Protein AF-A0A2V9T2T7-F1 (afdb_monomer_lite)

Radius of gyration: 22.88 Å; chains: 1; bounding box: 57×48×72 Å

pLDDT: mean 77.68, std 14.73, range [33.03, 96.94]

Sequence (305 aa):
MLRAQLPGERPLTVLQNVDALYWRAAGEHQEHVEAVCVERDVVCVFNSTPLEKYENYRLCLARWNREEDEAPDAGPTIYNLIDGLLRFLDIDRYSSHNGNQPKFLVDLLPEIYCGTSEAHLRRLLSGTDGEAVLLKIEERGSAYLPDVNAFYVREFQMMYVAEEVARFLHHACRGLPRANTHSEKKENSGRFYCLSVEYALGYFGTRVLYPARPQKDESLAPAKLDLNQETLRIDGIKSEAMAQQVGYGLGNSLYDAYLEGRVTRGDLRRLFLAQLGEPGKAREICLELMNGVRRAKKKARAAAG

Structure (mmCIF, N/CA/C/O backbone):
data_AF-A0A2V9T2T7-F1
#
_entry.id   AF-A0A2V9T2T7-F1
#
loop_
_atom_site.group_PDB
_atom_site.id
_atom_site.type_symbol
_atom_site.label_atom_id
_atom_site.label_alt_id
_atom_site.label_comp_id
_atom_site.label_asym_id
_atom_site.label_entity_id
_atom_site.label_seq_id
_atom_site.pdbx_PDB_ins_code
_atom_site.Cartn_x
_atom_site.Cartn_y
_atom_site.Cartn_z
_atom_site.occupancy
_atom_site.B_iso_or_equiv
_atom_site.auth_seq_id
_atom_site.auth_comp_id
_atom_site.auth_asym_id
_atom_site.auth_atom_id
_atom_site.pdbx_PDB_model_num
ATOM 1 N N . MET A 1 1 ? -23.874 -0.057 42.889 1.00 58.53 1 MET A N 1
ATOM 2 C CA . MET A 1 1 ? -23.202 0.685 43.979 1.00 58.53 1 MET A CA 1
ATOM 3 C C . MET A 1 1 ? -23.304 2.204 43.814 1.00 58.53 1 MET A C 1
ATOM 5 O O . MET A 1 1 ? -23.830 2.815 44.726 1.00 58.53 1 MET A O 1
ATOM 9 N N . LEU A 1 2 ? -22.946 2.815 42.674 1.00 64.50 2 LEU A N 1
ATOM 10 C CA . LEU A 1 2 ? -23.043 4.283 42.482 1.00 64.50 2 LEU A CA 1
ATOM 11 C C . LEU A 1 2 ? -24.469 4.872 42.577 1.00 64.50 2 LEU A C 1
ATOM 13 O O . LEU A 1 2 ? -24.682 5.844 43.291 1.00 64.50 2 LEU A O 1
ATOM 17 N N . ARG A 1 3 ? -25.475 4.249 41.941 1.00 63.62 3 ARG A N 1
ATOM 18 C CA . ARG A 1 3 ? -26.885 4.708 42.007 1.00 63.62 3 ARG A CA 1
ATOM 19 C C . ARG A 1 3 ? -27.491 4.698 43.417 1.00 63.62 3 ARG A C 1
ATOM 21 O O . ARG A 1 3 ? -28.446 5.416 43.669 1.00 63.62 3 ARG A O 1
ATOM 28 N N . ALA A 1 4 ? -26.945 3.884 44.322 1.00 67.75 4 ALA A N 1
ATOM 29 C CA . ALA A 1 4 ? -27.380 3.835 45.717 1.00 67.75 4 ALA A CA 1
ATOM 30 C C . ALA A 1 4 ? -26.720 4.929 46.577 1.00 67.75 4 ALA A C 1
ATOM 32 O O . ALA A 1 4 ? -27.225 5.243 47.647 1.00 67.75 4 ALA A O 1
ATOM 33 N N . GLN A 1 5 ? -25.599 5.494 46.116 1.00 71.56 5 GLN A N 1
ATOM 34 C CA . GLN A 1 5 ? -24.825 6.512 46.832 1.00 71.56 5 GLN A CA 1
ATOM 35 C C . GLN A 1 5 ? -25.181 7.947 46.404 1.00 71.56 5 GLN A C 1
ATOM 37 O O . GLN A 1 5 ? -24.889 8.876 47.147 1.00 71.56 5 GLN A O 1
ATOM 42 N N . LEU A 1 6 ? -25.837 8.135 45.248 1.00 73.00 6 LEU A N 1
ATOM 43 C CA . LEU A 1 6 ? -26.253 9.446 44.719 1.00 73.00 6 LEU A CA 1
ATOM 44 C C . LEU A 1 6 ? -27.732 9.436 44.271 1.00 73.00 6 LEU A C 1
ATOM 46 O O . LEU A 1 6 ? -28.024 9.463 43.071 1.00 73.00 6 LEU A O 1
ATOM 50 N N . PRO A 1 7 ? -28.690 9.355 45.214 1.00 59.81 7 PRO A N 1
ATOM 51 C CA . PRO A 1 7 ? -30.119 9.294 44.916 1.00 59.81 7 PRO A CA 1
ATOM 52 C C . PRO A 1 7 ? -30.636 10.675 44.478 1.00 59.81 7 PRO A C 1
ATOM 54 O O . PRO A 1 7 ? -31.131 11.459 45.279 1.00 59.81 7 PRO A O 1
ATOM 57 N N . GLY A 1 8 ? -30.480 10.995 43.196 1.00 70.56 8 GLY A N 1
ATOM 58 C CA . GLY A 1 8 ? -30.914 12.269 42.611 1.00 70.56 8 GLY A CA 1
ATOM 59 C C . GLY A 1 8 ? -30.170 12.624 41.328 1.00 70.56 8 GLY A C 1
ATOM 60 O O . GLY A 1 8 ? -30.708 13.326 40.475 1.00 70.56 8 GLY A O 1
ATOM 61 N N . GLU A 1 9 ? -28.969 12.077 41.149 1.00 76.75 9 GLU A N 1
ATOM 62 C CA . GLU A 1 9 ? -28.199 12.252 39.923 1.00 76.75 9 GLU A CA 1
ATOM 63 C C . GLU A 1 9 ? -28.526 11.162 38.902 1.00 76.75 9 GLU A C 1
ATOM 65 O O . GLU A 1 9 ? -28.816 10.014 39.251 1.00 76.75 9 GLU A O 1
ATOM 70 N N . ARG A 1 10 ? -28.483 11.521 37.615 1.00 76.69 10 ARG A N 1
ATOM 71 C CA . ARG A 1 10 ? -28.567 10.563 36.508 1.00 76.69 10 ARG A CA 1
ATOM 72 C C . ARG A 1 10 ? -27.144 10.219 36.065 1.00 76.69 10 ARG A C 1
ATOM 74 O O . ARG A 1 10 ? -26.554 11.000 35.323 1.00 76.69 10 ARG A O 1
ATOM 81 N N . PRO A 1 11 ? -26.562 9.100 36.530 1.00 81.75 11 PRO A N 1
ATOM 82 C CA . PRO A 1 11 ? -25.199 8.748 36.167 1.00 81.75 11 PRO A CA 1
ATOM 83 C C . PRO A 1 11 ? -25.141 8.330 34.696 1.00 81.75 11 PRO A C 1
ATOM 85 O O . PRO A 1 11 ? -25.785 7.354 34.309 1.00 81.75 11 PRO A O 1
ATOM 88 N N . LEU A 1 12 ? -24.338 9.044 33.908 1.00 86.69 12 LEU A N 1
ATOM 89 C CA . LEU A 1 12 ? -23.969 8.654 32.551 1.00 86.69 12 LEU A CA 1
ATOM 90 C C . LEU A 1 12 ? -22.808 7.658 32.617 1.00 86.69 12 LEU A C 1
ATOM 92 O O . LEU A 1 12 ? -21.768 7.945 33.209 1.00 86.69 12 LEU A O 1
ATOM 96 N N . THR A 1 13 ? -22.971 6.492 32.000 1.00 90.56 13 THR A N 1
ATOM 97 C CA . THR A 1 13 ? -21.893 5.505 31.875 1.00 90.56 13 THR A CA 1
ATOM 98 C C . THR A 1 13 ? -21.231 5.647 30.514 1.00 90.56 13 THR A C 1
ATOM 100 O O . THR A 1 13 ? -21.895 5.520 29.487 1.00 90.56 13 THR A O 1
ATOM 103 N N . VAL A 1 14 ? -19.918 5.883 30.510 1.00 91.44 14 VAL A N 1
ATOM 104 C CA . VAL A 1 14 ? -19.113 5.946 29.287 1.00 91.44 14 VAL A CA 1
ATOM 105 C C . VAL A 1 14 ? -18.278 4.676 29.178 1.00 91.44 14 VAL A C 1
ATOM 107 O O . VAL A 1 14 ? -17.401 4.419 30.000 1.00 91.44 14 VAL A O 1
ATOM 110 N N . LEU A 1 15 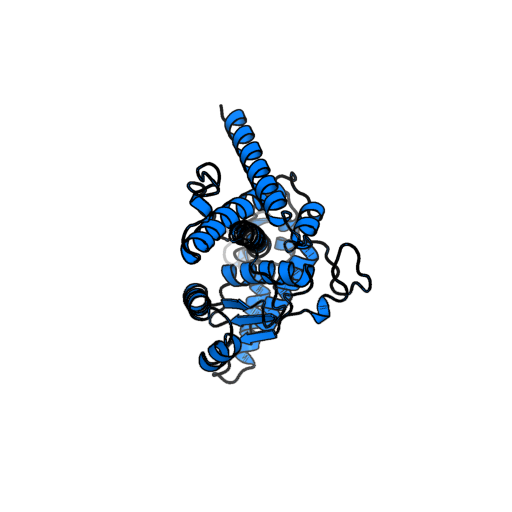? -18.565 3.879 28.157 1.00 92.12 15 LEU A N 1
ATOM 111 C CA . LEU A 1 15 ? -17.745 2.757 27.725 1.00 92.12 15 LEU A CA 1
ATOM 112 C C . LEU A 1 15 ? -16.743 3.255 26.679 1.00 92.12 15 LEU A C 1
ATOM 114 O O . LEU A 1 15 ? -17.029 4.189 25.931 1.00 92.12 15 LEU A O 1
ATOM 118 N N . GLN A 1 16 ? -15.572 2.631 26.608 1.00 91.38 16 GLN A N 1
ATOM 119 C CA . GLN A 1 16 ? -14.549 2.996 25.630 1.00 91.38 16 GLN A CA 1
ATOM 120 C C . GLN A 1 16 ? -14.075 1.767 24.867 1.00 91.38 16 GLN A C 1
ATOM 122 O O . GLN A 1 16 ? -13.777 0.739 25.475 1.00 91.38 16 GLN A O 1
ATOM 127 N N . ASN A 1 17 ? -13.987 1.898 23.540 1.00 88.06 17 ASN A N 1
ATOM 128 C CA . ASN A 1 17 ? -13.360 0.923 22.643 1.00 88.06 17 ASN A CA 1
ATOM 129 C C . ASN A 1 17 ? -13.860 -0.520 22.864 1.00 88.06 17 ASN A C 1
ATOM 131 O O . ASN A 1 17 ? -13.077 -1.470 22.989 1.00 88.06 17 ASN A O 1
ATOM 135 N N . VAL A 1 18 ? -15.185 -0.674 22.961 1.00 91.50 18 VAL A N 1
ATOM 136 C CA . VAL A 1 18 ? -15.839 -1.981 23.088 1.00 91.50 18 VAL A CA 1
ATOM 137 C C . VAL A 1 18 ? -15.991 -2.603 21.703 1.00 91.50 18 VAL A C 1
ATOM 139 O O . VAL A 1 18 ? -16.824 -2.174 20.905 1.00 91.50 18 VAL A O 1
ATOM 142 N N . ASP A 1 19 ? -15.213 -3.652 21.443 1.00 89.25 19 ASP A N 1
ATOM 143 C CA . ASP A 1 19 ? -15.052 -4.245 20.110 1.00 89.25 19 ASP A CA 1
ATOM 144 C C . ASP A 1 19 ? -16.389 -4.684 19.489 1.00 89.25 19 ASP A C 1
ATOM 146 O O . ASP A 1 19 ? -16.672 -4.384 18.333 1.00 89.25 19 ASP A O 1
ATOM 150 N N . ALA A 1 20 ? -17.262 -5.332 20.267 1.00 88.62 20 ALA A N 1
ATOM 151 C CA . ALA A 1 20 ? -18.566 -5.789 19.780 1.00 88.62 20 ALA A CA 1
ATOM 152 C C . ALA A 1 20 ? -19.485 -4.638 19.332 1.00 88.62 20 ALA A C 1
ATOM 154 O O . ALA A 1 20 ? -20.272 -4.803 18.401 1.00 88.62 20 ALA A O 1
ATOM 155 N N . LEU A 1 21 ? -19.393 -3.474 19.983 1.00 88.44 21 LEU A N 1
ATOM 156 C CA . LEU A 1 21 ? -20.170 -2.289 19.615 1.00 88.44 21 LEU A CA 1
ATOM 157 C C . LEU A 1 21 ? -19.546 -1.585 18.407 1.00 88.44 21 LEU A C 1
ATOM 159 O O . LEU A 1 21 ? -20.279 -1.142 17.527 1.00 88.44 21 LEU A O 1
ATOM 163 N N . TYR A 1 22 ? -18.212 -1.563 18.325 1.00 86.88 22 TYR A N 1
ATOM 164 C CA . TYR A 1 22 ? -17.487 -1.039 17.169 1.00 86.88 22 TYR A CA 1
ATOM 165 C C . TYR A 1 22 ? -17.854 -1.796 15.888 1.00 86.88 22 TYR A C 1
ATOM 167 O O . TYR A 1 22 ? -18.225 -1.180 14.896 1.00 86.88 22 TYR A O 1
ATOM 175 N N . TRP A 1 23 ? -17.825 -3.134 15.906 1.00 84.50 23 TRP A N 1
ATOM 176 C CA . TRP A 1 23 ? -18.129 -3.941 14.716 1.00 84.50 23 TRP A CA 1
ATOM 177 C C . TRP A 1 23 ? -19.579 -3.825 14.252 1.00 84.50 23 TRP A C 1
ATOM 179 O O . TRP A 1 23 ? -19.849 -3.937 13.059 1.00 84.50 23 TRP A O 1
ATOM 189 N N . ARG A 1 24 ? -20.510 -3.578 15.178 1.00 83.25 24 ARG A N 1
ATOM 190 C CA . ARG A 1 24 ? -21.905 -3.286 14.829 1.00 83.25 24 ARG A CA 1
ATOM 191 C C . ARG A 1 24 ? -22.043 -1.921 14.154 1.00 83.25 24 ARG A C 1
ATOM 193 O O . ARG A 1 24 ? -22.782 -1.823 13.185 1.00 83.25 24 ARG A O 1
ATOM 200 N N . ALA A 1 25 ? -21.314 -0.915 14.633 1.00 81.81 25 ALA A N 1
ATOM 201 C CA . ALA A 1 25 ? -21.339 0.444 14.095 1.00 81.81 25 ALA A CA 1
ATOM 202 C C . ALA A 1 25 ? -20.599 0.585 12.753 1.00 81.81 25 ALA A C 1
ATOM 204 O O . ALA A 1 25 ? -21.062 1.278 11.856 1.00 81.81 25 ALA A O 1
ATOM 205 N N . ALA A 1 26 ? -19.470 -0.108 12.584 1.00 70.94 26 ALA A N 1
ATOM 206 C CA . ALA A 1 26 ? -18.632 -0.036 11.384 1.00 70.94 26 ALA A CA 1
ATOM 207 C C . ALA A 1 26 ? -19.298 -0.613 10.114 1.00 70.94 26 ALA A C 1
ATOM 209 O O . ALA A 1 26 ? -18.775 -0.437 9.016 1.00 70.94 26 ALA A O 1
ATOM 210 N N . GLY A 1 27 ? -20.424 -1.324 10.256 1.00 63.09 27 GLY A N 1
ATOM 211 C CA . GLY A 1 27 ? -21.234 -1.829 9.142 1.00 63.09 27 GLY A CA 1
ATOM 212 C C . GLY A 1 27 ? -22.329 -0.870 8.658 1.00 63.09 27 GLY A C 1
ATOM 213 O O . GLY A 1 27 ? -23.024 -1.197 7.696 1.00 63.09 27 GLY A O 1
ATOM 214 N N . GLU A 1 28 ? -22.518 0.279 9.311 1.00 62.78 28 GLU A N 1
ATOM 215 C CA . GLU A 1 28 ? -23.522 1.276 8.929 1.00 62.78 28 GLU A CA 1
ATOM 216 C C . GLU A 1 28 ? -22.986 2.233 7.845 1.00 62.78 28 GLU A C 1
ATOM 218 O O . GLU A 1 28 ? -21.788 2.467 7.732 1.00 62.78 28 GLU A O 1
ATOM 223 N N . HIS A 1 29 ? -23.873 2.801 7.020 1.00 53.97 29 HIS A N 1
ATOM 224 C CA . HIS A 1 29 ? -23.522 3.639 5.856 1.00 53.97 29 HIS A CA 1
ATOM 225 C C . HIS A 1 29 ? -22.949 5.034 6.192 1.00 53.97 29 HIS A C 1
ATOM 227 O O . HIS A 1 29 ? -22.931 5.908 5.325 1.00 53.97 29 HIS A O 1
ATOM 233 N N . GLN A 1 30 ? -22.519 5.279 7.430 1.00 57.72 30 GLN A N 1
ATOM 234 C CA . GLN A 1 30 ? -21.912 6.548 7.835 1.00 57.72 30 GLN A CA 1
ATOM 235 C C . GLN A 1 30 ? -20.386 6.449 7.800 1.00 57.72 30 GLN A C 1
ATOM 237 O O . GLN A 1 30 ? -19.804 5.484 8.284 1.00 57.72 30 GLN A O 1
ATOM 242 N N . GLU A 1 31 ? -19.741 7.472 7.234 1.00 55.25 31 GLU A N 1
ATOM 243 C CA . GLU A 1 31 ? -18.291 7.505 6.988 1.00 55.25 31 GLU A CA 1
ATOM 244 C C . GLU A 1 31 ? -17.437 7.440 8.265 1.00 55.25 31 GLU A C 1
ATOM 246 O O . GLU A 1 31 ? -16.266 7.067 8.195 1.00 55.25 31 GLU A O 1
ATOM 251 N N . HIS A 1 32 ? -17.998 7.770 9.435 1.00 68.19 32 HIS A N 1
ATOM 252 C CA . HIS A 1 32 ? -17.275 7.734 10.702 1.00 68.19 32 HIS A CA 1
ATOM 253 C C . HIS A 1 32 ? -18.235 7.697 11.899 1.00 68.19 32 HIS A C 1
ATOM 255 O O . HIS A 1 32 ? -19.036 8.612 12.078 1.00 68.19 32 HIS A O 1
ATOM 261 N N . VAL A 1 33 ? -18.148 6.656 12.734 1.00 75.25 33 VAL A N 1
ATOM 262 C CA . VAL A 1 33 ? -18.915 6.560 13.987 1.00 75.25 33 VAL A CA 1
ATOM 263 C C . VAL A 1 33 ? -17.966 6.750 15.168 1.00 75.25 33 VAL A C 1
ATOM 265 O O . VAL A 1 33 ? -17.195 5.852 15.497 1.00 75.25 33 VAL A O 1
ATOM 268 N N . GLU A 1 34 ? -18.030 7.917 15.811 1.00 83.44 34 GLU A N 1
ATOM 269 C CA . GLU A 1 34 ? -17.198 8.269 16.978 1.00 83.44 34 GLU A CA 1
ATOM 270 C C . GLU A 1 34 ? -17.761 7.713 18.291 1.00 83.44 34 GLU A C 1
ATOM 272 O O . GLU A 1 34 ? -17.023 7.407 19.228 1.00 83.44 34 GLU A O 1
ATOM 277 N N . ALA A 1 35 ? -19.084 7.567 18.377 1.00 89.06 35 ALA A N 1
ATOM 278 C CA . ALA A 1 35 ? -19.752 7.026 19.547 1.00 89.06 35 ALA A CA 1
ATOM 279 C C . ALA A 1 35 ? -21.106 6.408 19.192 1.00 89.06 35 ALA A C 1
ATOM 281 O O . ALA A 1 35 ? -21.775 6.831 18.251 1.00 89.06 35 ALA A O 1
ATOM 282 N N . VAL A 1 36 ? -21.539 5.439 19.996 1.00 89.50 36 VAL A N 1
ATOM 283 C CA . VAL A 1 36 ? -22.874 4.838 19.919 1.00 89.50 36 VAL A CA 1
ATOM 284 C C . VAL A 1 36 ? -23.600 4.943 21.251 1.00 89.50 36 VAL A C 1
ATOM 286 O O . VAL A 1 36 ? -23.022 4.737 22.320 1.00 89.50 36 VAL A O 1
ATOM 289 N N . CYS A 1 37 ? -24.895 5.240 21.183 1.00 91.25 37 CYS A N 1
ATOM 290 C CA . CYS A 1 37 ? -25.787 5.175 22.333 1.00 91.25 37 CYS A CA 1
ATOM 291 C C . CYS A 1 37 ? -26.232 3.720 22.530 1.00 91.25 37 CYS A C 1
ATOM 293 O O . CYS A 1 37 ? -26.858 3.138 21.646 1.00 91.25 37 CYS A O 1
ATOM 295 N N . VAL A 1 38 ? -25.871 3.124 23.667 1.00 89.62 38 VAL A N 1
ATOM 296 C CA . VAL A 1 38 ? -26.205 1.730 24.003 1.00 89.62 38 VAL A CA 1
ATOM 297 C C . VAL A 1 38 ? -27.549 1.675 24.725 1.00 89.62 38 VAL A C 1
ATOM 299 O O . VAL A 1 38 ? -28.402 0.858 24.393 1.00 89.62 38 VAL A O 1
ATOM 302 N N . GLU A 1 39 ? -27.750 2.583 25.681 1.00 87.62 39 GLU A N 1
ATOM 303 C CA . GLU A 1 39 ? -28.995 2.790 26.422 1.00 87.62 39 GLU A CA 1
ATOM 304 C C . GLU A 1 39 ? -29.137 4.271 26.802 1.00 87.62 39 GLU A C 1
ATOM 306 O O . GLU A 1 39 ? -28.212 5.061 26.629 1.00 87.62 39 GLU A O 1
ATOM 311 N N . ARG A 1 40 ? -30.286 4.649 27.379 1.00 82.38 40 ARG A N 1
ATOM 312 C CA . ARG A 1 40 ? -30.663 6.043 27.681 1.00 82.38 40 ARG A CA 1
ATOM 313 C C . ARG A 1 40 ? -29.603 6.847 28.455 1.00 82.38 40 ARG A C 1
ATOM 315 O O . ARG A 1 40 ? -29.523 8.049 28.243 1.00 82.38 40 ARG A O 1
ATOM 322 N N . ASP A 1 41 ? -28.799 6.185 29.291 1.00 88.38 41 ASP A N 1
ATOM 323 C CA . ASP A 1 41 ? -27.701 6.786 30.063 1.00 88.38 41 ASP A CA 1
ATOM 324 C C . ASP A 1 41 ? -26.371 6.011 29.891 1.00 88.38 41 ASP A C 1
ATOM 326 O O . ASP A 1 41 ? -25.514 6.021 30.780 1.00 88.38 41 ASP A O 1
ATOM 330 N N . VAL A 1 42 ? -26.193 5.291 28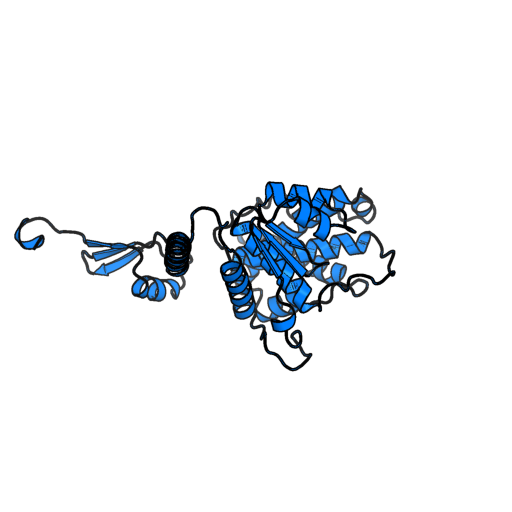.775 1.00 91.50 42 VAL A N 1
ATOM 331 C CA . VAL A 1 42 ? -24.973 4.519 28.483 1.00 91.50 42 VAL A CA 1
ATOM 332 C C . VAL A 1 42 ? -24.510 4.798 27.060 1.00 91.50 42 VAL A C 1
ATOM 334 O O . VAL A 1 42 ? -25.199 4.472 26.094 1.00 91.50 42 VAL A O 1
ATOM 337 N N . VAL A 1 43 ? -23.307 5.348 26.930 1.00 93.94 43 VAL A N 1
ATOM 338 C CA . VAL A 1 43 ? -22.672 5.645 25.641 1.00 93.94 43 VAL A CA 1
ATOM 339 C C . VAL A 1 43 ? -21.357 4.888 25.518 1.00 93.94 43 VAL A C 1
ATOM 341 O O . VAL A 1 43 ? -20.657 4.697 26.509 1.00 93.94 43 VAL A O 1
ATOM 344 N N . CYS A 1 44 ? -21.008 4.453 24.312 1.00 93.38 44 CYS A N 1
ATOM 345 C CA . CYS A 1 44 ? -19.696 3.893 24.007 1.00 93.38 44 CYS A CA 1
ATOM 346 C C . CYS A 1 44 ? -18.975 4.801 23.020 1.00 93.38 44 CYS A C 1
ATOM 348 O O . CYS A 1 44 ? -19.520 5.076 21.958 1.00 93.38 44 CYS A O 1
ATOM 350 N N . VAL A 1 45 ? -17.762 5.229 23.357 1.00 92.88 45 VAL A N 1
ATOM 351 C CA . VAL A 1 45 ? -16.921 6.088 22.514 1.00 92.88 45 VAL A CA 1
ATOM 352 C C . VAL A 1 45 ? -15.789 5.260 21.903 1.00 92.88 45 VAL A C 1
ATOM 354 O O . VAL A 1 45 ? -15.217 4.392 22.573 1.00 92.88 45 VAL A O 1
ATOM 357 N N . PHE A 1 46 ? -15.472 5.521 20.637 1.00 89.69 46 PHE A N 1
ATOM 358 C CA . PHE A 1 46 ? -14.422 4.849 19.879 1.00 89.69 46 PHE A CA 1
ATOM 359 C C . PHE A 1 46 ? -13.277 5.820 19.592 1.00 89.69 46 PHE A C 1
ATOM 361 O O . PHE A 1 46 ? -13.298 6.567 18.623 1.00 89.69 46 PHE A O 1
ATOM 368 N N . ASN A 1 47 ? -12.252 5.778 20.440 1.00 86.81 47 ASN A N 1
ATOM 369 C CA . ASN A 1 47 ? -11.022 6.553 20.251 1.00 86.81 47 ASN A CA 1
ATOM 370 C C . ASN A 1 47 ? -9.948 5.758 19.499 1.00 86.81 47 ASN A C 1
ATOM 372 O O . ASN A 1 47 ? -8.949 6.323 19.068 1.00 86.81 47 ASN A O 1
ATOM 376 N N . SER A 1 48 ? -10.119 4.439 19.404 1.00 81.62 48 SER A N 1
ATOM 377 C CA . SER A 1 48 ? -9.260 3.569 18.612 1.00 81.62 48 SER A CA 1
ATOM 378 C C . SER A 1 48 ? -10.055 2.383 18.084 1.00 81.62 48 SER A C 1
ATOM 380 O O . SER A 1 48 ? -10.982 1.886 18.732 1.00 81.62 48 SER A O 1
ATOM 382 N N . THR A 1 49 ? -9.663 1.883 16.922 1.00 84.94 49 THR A N 1
ATOM 383 C CA . THR A 1 49 ? -10.243 0.669 16.350 1.00 84.94 49 THR A CA 1
ATOM 384 C C . THR A 1 49 ? -9.817 -0.567 17.159 1.00 84.94 49 THR A C 1
ATOM 386 O O . THR A 1 49 ? -8.767 -0.554 17.817 1.00 84.94 49 THR A O 1
ATOM 389 N N . PRO A 1 50 ? -10.574 -1.680 17.104 1.00 83.81 50 PRO A N 1
ATOM 390 C CA . PRO A 1 50 ? -10.142 -2.945 17.693 1.00 83.81 50 PRO A CA 1
ATOM 391 C C . PRO A 1 50 ? -8.774 -3.397 17.167 1.00 83.81 50 PRO A C 1
ATOM 393 O O . PRO A 1 50 ? -7.977 -3.941 17.923 1.00 83.81 50 PRO A O 1
ATOM 396 N N . LEU A 1 51 ? -8.464 -3.115 15.896 1.00 82.25 51 LEU A N 1
ATOM 397 C CA . LEU A 1 51 ? -7.166 -3.438 15.299 1.00 82.25 51 LEU A CA 1
ATOM 398 C C . LEU A 1 51 ? -6.022 -2.647 15.942 1.00 82.25 51 LEU A C 1
ATOM 400 O O . LEU A 1 51 ? -5.016 -3.241 16.317 1.00 82.25 51 LEU A O 1
ATOM 404 N N . GLU A 1 52 ? -6.187 -1.337 16.139 1.00 80.06 52 GLU A N 1
ATOM 405 C CA . GLU A 1 52 ? -5.199 -0.503 16.843 1.00 80.06 52 GLU A CA 1
ATOM 406 C C . GLU A 1 52 ? -5.006 -0.961 18.292 1.00 80.06 52 GLU A C 1
ATOM 408 O O . GLU A 1 52 ? -3.879 -1.049 18.780 1.00 80.06 52 GLU A O 1
ATOM 413 N N . LYS A 1 53 ? -6.104 -1.307 18.973 1.00 84.44 53 LYS A N 1
ATOM 414 C CA . LYS A 1 53 ? -6.084 -1.833 20.343 1.00 84.44 53 LYS A CA 1
ATOM 415 C C . LYS A 1 53 ? -5.305 -3.146 20.428 1.00 84.44 53 LYS A C 1
ATOM 417 O O . LYS A 1 53 ? -4.457 -3.289 21.309 1.00 84.44 53 LYS A O 1
ATOM 422 N N . TYR A 1 54 ? -5.568 -4.092 19.527 1.00 84.50 54 TYR A N 1
ATOM 423 C CA . TYR A 1 54 ? -4.871 -5.377 19.517 1.00 84.50 54 TYR A CA 1
ATOM 424 C C . TYR A 1 54 ? -3.410 -5.248 19.097 1.00 84.50 54 TYR A C 1
ATOM 426 O O . TYR A 1 54 ? -2.568 -5.923 19.683 1.00 84.50 54 TYR A O 1
ATOM 434 N N . GLU A 1 55 ? -3.081 -4.367 18.152 1.00 77.44 55 GLU A N 1
ATOM 435 C CA . GLU A 1 55 ? -1.689 -4.143 17.756 1.00 77.44 55 GLU A CA 1
ATOM 436 C C . GLU A 1 55 ? -0.890 -3.487 18.883 1.00 77.44 55 GLU A C 1
ATOM 438 O O . GLU A 1 55 ? 0.211 -3.935 19.195 1.00 77.44 55 GLU A O 1
ATOM 443 N N . ASN A 1 56 ? -1.460 -2.495 19.572 1.00 77.69 56 ASN A N 1
ATOM 444 C CA . ASN A 1 56 ? -0.811 -1.897 20.735 1.00 77.69 56 ASN A CA 1
ATOM 445 C C . ASN A 1 56 ? -0.607 -2.934 21.853 1.00 77.69 56 ASN A C 1
ATOM 447 O O . ASN A 1 56 ? 0.460 -3.007 22.458 1.00 77.69 56 ASN A O 1
ATOM 451 N N . TYR A 1 57 ? -1.593 -3.807 22.076 1.00 81.31 57 TYR A N 1
ATOM 452 C CA . TYR A 1 57 ? -1.464 -4.905 23.032 1.00 81.31 57 TYR A CA 1
ATOM 453 C C . TYR A 1 57 ? -0.378 -5.912 22.623 1.00 81.31 57 TYR A C 1
ATOM 455 O O . TYR A 1 57 ? 0.452 -6.293 23.447 1.00 81.31 57 TYR A O 1
ATOM 463 N N . ARG A 1 58 ? -0.320 -6.293 21.341 1.00 83.69 58 ARG A N 1
ATOM 464 C CA . ARG A 1 58 ? 0.722 -7.168 20.785 1.00 83.69 58 ARG A CA 1
ATOM 465 C C . ARG A 1 58 ? 2.112 -6.550 20.940 1.00 83.69 58 ARG A C 1
ATOM 467 O O . ARG A 1 58 ? 3.038 -7.254 21.331 1.00 83.69 58 ARG A O 1
ATOM 474 N N . LEU A 1 59 ? 2.255 -5.250 20.678 1.00 71.31 59 LEU A N 1
ATOM 475 C CA . LEU A 1 59 ? 3.504 -4.510 20.868 1.00 71.31 59 LEU A CA 1
ATOM 476 C C . LEU A 1 59 ? 3.918 -4.470 22.341 1.00 71.31 59 LEU A C 1
ATOM 478 O O . LEU A 1 59 ? 5.091 -4.676 22.636 1.00 71.31 59 LEU A O 1
ATOM 482 N N . CYS A 1 60 ? 2.983 -4.251 23.269 1.00 75.75 60 CYS A N 1
ATOM 483 C CA . CYS A 1 60 ? 3.264 -4.317 24.706 1.00 75.75 60 CYS A CA 1
ATOM 484 C C . CYS A 1 60 ? 3.727 -5.715 25.134 1.00 75.75 60 CYS A C 1
ATOM 486 O O . CYS A 1 60 ? 4.722 -5.830 25.843 1.00 75.75 60 CYS A O 1
ATOM 488 N N . LEU A 1 61 ? 3.070 -6.775 24.655 1.00 74.25 61 LEU A N 1
ATOM 489 C CA . LEU A 1 61 ? 3.487 -8.154 24.924 1.00 74.25 61 LEU A CA 1
ATOM 490 C C . LEU A 1 61 ? 4.864 -8.472 24.328 1.00 74.25 61 LEU A C 1
ATOM 492 O O . LEU A 1 61 ? 5.679 -9.119 24.977 1.00 74.25 61 LEU A O 1
ATOM 496 N N . ALA A 1 62 ? 5.147 -7.995 23.115 1.00 64.38 62 ALA A N 1
ATOM 497 C CA . ALA A 1 62 ? 6.453 -8.157 22.484 1.00 64.38 62 ALA A CA 1
ATOM 498 C C . ALA A 1 62 ? 7.558 -7.412 23.251 1.00 64.38 62 ALA A C 1
ATOM 500 O O . ALA A 1 62 ? 8.652 -7.945 23.391 1.00 64.38 62 ALA A O 1
ATOM 501 N N . ARG A 1 63 ? 7.265 -6.218 23.790 1.00 59.25 63 ARG A N 1
ATOM 502 C CA . ARG A 1 63 ? 8.187 -5.473 24.666 1.00 59.25 63 ARG A CA 1
ATOM 503 C C . ARG A 1 63 ? 8.423 -6.187 25.994 1.00 59.25 63 ARG A C 1
ATOM 505 O O . ARG A 1 63 ? 9.549 -6.213 26.459 1.00 59.25 63 ARG A O 1
ATOM 512 N N . TRP A 1 64 ? 7.385 -6.767 26.596 1.00 61.44 64 TRP A N 1
ATOM 513 C CA . TRP A 1 64 ? 7.515 -7.506 27.858 1.00 61.44 64 TRP A CA 1
ATOM 514 C C . TRP A 1 64 ? 8.255 -8.838 27.714 1.00 61.44 64 TRP A C 1
ATOM 516 O O . TRP A 1 64 ? 8.838 -9.307 28.684 1.00 61.44 64 TRP A O 1
ATOM 526 N N . ASN A 1 65 ? 8.253 -9.434 26.520 1.00 62.31 65 ASN A N 1
ATOM 527 C CA . ASN A 1 65 ? 8.954 -10.686 26.231 1.00 62.31 65 ASN A CA 1
ATOM 528 C C . ASN A 1 65 ? 10.417 -10.497 25.775 1.00 62.31 65 ASN A C 1
ATOM 530 O O . ASN A 1 65 ? 11.043 -11.484 25.393 1.00 62.31 65 ASN A O 1
ATOM 534 N N . ARG A 1 66 ? 10.962 -9.271 25.778 1.00 52.91 66 ARG A N 1
ATOM 535 C CA . ARG A 1 66 ? 12.315 -8.964 25.281 1.00 52.91 66 ARG A CA 1
ATOM 536 C C . ARG A 1 66 ? 13.250 -8.449 26.375 1.00 52.91 66 ARG A C 1
ATOM 538 O O . ARG A 1 66 ? 12.829 -7.705 27.255 1.00 52.91 66 ARG A O 1
ATOM 545 N N . GLU A 1 67 ? 14.529 -8.811 26.257 1.00 50.44 67 GLU A N 1
ATOM 546 C CA . GLU A 1 67 ? 15.644 -8.061 26.849 1.00 50.44 67 GLU A CA 1
ATOM 547 C C . GLU A 1 67 ? 15.741 -6.691 26.144 1.00 50.44 67 GLU A C 1
ATOM 549 O O . GLU A 1 67 ? 15.477 -6.587 24.946 1.00 50.44 67 GLU A O 1
ATOM 554 N N . GLU A 1 68 ? 16.059 -5.630 26.889 1.00 48.59 68 GLU A N 1
ATOM 555 C CA . GLU A 1 68 ? 15.786 -4.213 26.568 1.00 48.59 68 GLU A CA 1
ATOM 556 C C . GLU A 1 68 ? 16.393 -3.648 25.254 1.00 48.59 68 GLU A C 1
ATOM 558 O O . GLU A 1 68 ? 16.053 -2.525 24.883 1.00 48.59 68 GLU A O 1
ATOM 563 N N . ASP A 1 69 ? 17.206 -4.407 24.504 1.00 52.44 69 ASP A N 1
ATOM 564 C CA . ASP A 1 69 ? 17.996 -3.923 23.353 1.00 52.44 69 ASP A CA 1
ATOM 565 C C . ASP A 1 69 ? 17.541 -4.402 21.951 1.00 52.44 69 ASP A C 1
ATOM 567 O O . ASP A 1 69 ? 18.090 -3.956 20.939 1.00 52.44 69 ASP A O 1
ATOM 571 N N . GLU A 1 70 ? 16.533 -5.275 21.815 1.00 55.25 70 GLU A N 1
ATOM 572 C CA . GLU A 1 70 ? 16.063 -5.698 20.481 1.00 55.25 70 GLU A CA 1
ATOM 573 C C . GLU A 1 70 ? 15.048 -4.718 19.863 1.00 55.25 70 GLU A C 1
ATOM 575 O O . GLU A 1 70 ? 13.896 -4.616 20.306 1.00 55.25 70 GLU A O 1
ATOM 580 N N . ALA A 1 71 ? 15.438 -4.065 18.758 1.00 59.09 71 ALA A N 1
ATOM 581 C CA . ALA A 1 71 ? 14.564 -3.206 17.953 1.00 59.09 71 ALA A CA 1
ATOM 582 C C . ALA A 1 71 ? 13.255 -3.932 17.561 1.00 59.09 71 ALA A C 1
ATOM 584 O O . ALA A 1 71 ? 13.303 -5.103 17.167 1.00 59.09 71 ALA A O 1
ATOM 585 N N . PRO A 1 72 ? 12.073 -3.288 17.678 1.00 66.19 72 PRO A N 1
ATOM 586 C CA . PRO A 1 72 ? 10.772 -3.920 17.440 1.00 66.19 72 PRO A CA 1
ATOM 587 C C . PRO A 1 72 ? 10.710 -4.579 16.057 1.00 66.19 72 PRO A C 1
ATOM 589 O O . PRO A 1 72 ? 10.983 -3.933 15.048 1.00 66.19 72 PRO A O 1
ATOM 592 N N . ASP A 1 73 ? 10.346 -5.865 16.013 1.00 79.69 73 ASP A N 1
ATOM 593 C CA . ASP A 1 73 ? 10.167 -6.579 14.747 1.00 79.69 73 ASP A CA 1
ATOM 594 C C . ASP A 1 73 ? 8.872 -6.109 14.063 1.00 79.69 73 ASP A C 1
ATOM 596 O O . ASP A 1 73 ? 7.760 -6.359 14.545 1.00 79.69 73 ASP A O 1
ATOM 600 N N . ALA A 1 74 ? 9.028 -5.397 12.945 1.00 86.38 74 ALA A N 1
ATOM 601 C CA . ALA A 1 74 ? 7.931 -4.933 12.101 1.00 86.38 74 ALA A CA 1
ATOM 602 C C . ALA A 1 74 ? 7.403 -6.024 11.154 1.00 86.38 74 ALA A C 1
ATOM 604 O O . ALA A 1 74 ? 6.391 -5.807 10.483 1.00 86.38 74 ALA A O 1
ATOM 605 N N . GLY A 1 75 ? 8.059 -7.189 11.107 1.00 88.88 75 GLY A N 1
ATOM 606 C CA . GLY A 1 75 ? 7.740 -8.302 10.224 1.00 88.88 75 GLY A CA 1
ATOM 607 C C . GLY A 1 75 ? 6.265 -8.698 10.241 1.00 88.88 75 GLY A C 1
ATOM 608 O O . GLY A 1 75 ? 5.586 -8.565 9.218 1.00 88.88 75 GLY A O 1
ATOM 609 N N . PRO A 1 76 ? 5.720 -9.109 11.402 1.00 89.12 76 PRO A N 1
ATOM 610 C CA . PRO A 1 76 ? 4.318 -9.494 11.523 1.00 89.12 76 PRO A CA 1
ATOM 611 C C . PRO A 1 76 ? 3.348 -8.404 11.054 1.00 89.12 76 PRO A C 1
ATOM 613 O O . PRO A 1 76 ? 2.356 -8.700 10.390 1.00 89.12 76 PRO A O 1
ATOM 616 N N . THR A 1 77 ? 3.638 -7.138 11.362 1.00 89.56 77 THR A N 1
ATOM 617 C CA . THR A 1 77 ? 2.784 -6.006 10.984 1.00 89.56 77 THR A CA 1
ATOM 618 C C . THR A 1 77 ? 2.778 -5.804 9.471 1.00 89.56 77 THR A C 1
ATOM 620 O O . THR A 1 77 ? 1.711 -5.664 8.880 1.00 89.56 77 THR A O 1
ATOM 623 N N . ILE A 1 78 ? 3.942 -5.847 8.822 1.00 94.31 78 ILE A N 1
ATOM 624 C CA . ILE A 1 78 ? 4.051 -5.718 7.362 1.00 94.31 78 ILE A CA 1
ATOM 625 C C . ILE A 1 78 ? 3.345 -6.880 6.657 1.00 94.31 78 ILE A C 1
ATOM 627 O O . ILE A 1 78 ? 2.577 -6.638 5.727 1.00 94.31 78 ILE A O 1
ATOM 631 N N . TYR A 1 79 ? 3.518 -8.123 7.119 1.00 92.06 79 TYR A N 1
ATOM 632 C CA . TYR A 1 79 ? 2.797 -9.264 6.544 1.00 92.06 79 TYR A CA 1
ATOM 633 C C . TYR A 1 79 ? 1.279 -9.146 6.722 1.00 92.06 79 TYR A C 1
ATOM 635 O O . TYR A 1 79 ? 0.536 -9.418 5.780 1.00 92.06 79 TYR A O 1
ATOM 643 N N . ASN A 1 80 ? 0.805 -8.651 7.871 1.00 91.69 80 ASN A N 1
ATOM 644 C CA . ASN A 1 80 ? -0.617 -8.374 8.083 1.00 91.69 80 ASN A CA 1
ATOM 645 C C . ASN A 1 80 ? -1.150 -7.282 7.141 1.00 91.69 80 ASN A C 1
ATOM 647 O O . ASN A 1 80 ? -2.281 -7.385 6.668 1.00 91.69 80 ASN A O 1
ATOM 651 N N . LEU A 1 81 ? -0.354 -6.250 6.843 1.00 95.00 81 LEU A N 1
ATOM 652 C CA . LEU A 1 81 ? -0.719 -5.209 5.874 1.00 95.00 81 LEU A CA 1
ATOM 653 C C . LEU A 1 81 ? -0.784 -5.765 4.446 1.00 95.00 81 LEU A C 1
ATOM 655 O O . LEU A 1 81 ? -1.726 -5.455 3.714 1.00 95.00 81 LEU A O 1
ATOM 659 N N . ILE A 1 82 ? 0.175 -6.616 4.066 1.00 94.94 82 ILE A N 1
ATOM 660 C CA . ILE A 1 82 ? 0.158 -7.340 2.787 1.00 94.94 82 ILE A CA 1
ATOM 661 C C . ILE A 1 82 ? -1.117 -8.185 2.692 1.00 94.94 82 ILE A C 1
ATOM 663 O O . ILE A 1 82 ? -1.860 -8.063 1.719 1.00 94.94 82 ILE A O 1
ATOM 667 N N . ASP A 1 83 ? -1.420 -8.981 3.719 1.00 89.12 83 ASP A N 1
ATOM 668 C CA . ASP A 1 83 ? -2.622 -9.817 3.767 1.00 89.12 83 ASP A CA 1
ATOM 669 C C . ASP A 1 83 ? -3.914 -8.989 3.734 1.00 89.12 83 ASP A C 1
ATOM 671 O O . ASP A 1 83 ? -4.880 -9.364 3.065 1.00 89.12 83 ASP A O 1
ATOM 675 N N . GLY A 1 84 ? -3.939 -7.842 4.415 1.00 90.44 84 GLY A N 1
ATOM 676 C CA . GLY A 1 84 ? -5.054 -6.900 4.375 1.00 90.44 84 GLY A CA 1
ATOM 677 C C . GLY A 1 84 ? -5.315 -6.379 2.962 1.00 90.44 84 GLY A C 1
ATOM 678 O O . GLY A 1 84 ? -6.456 -6.409 2.493 1.00 90.44 84 GLY A O 1
ATOM 679 N N . LEU A 1 85 ? -4.260 -5.969 2.253 1.00 94.56 85 LEU A N 1
ATOM 680 C CA . LEU A 1 85 ? -4.379 -5.468 0.885 1.00 94.56 85 LEU A CA 1
ATOM 681 C C . LEU A 1 85 ? -4.747 -6.579 -0.109 1.00 94.56 85 LEU A C 1
ATOM 683 O O . LEU A 1 85 ? -5.570 -6.356 -0.995 1.00 94.56 85 LEU A O 1
ATOM 687 N N . LEU A 1 86 ? -4.209 -7.787 0.066 1.00 91.00 86 LEU A N 1
ATOM 688 C CA . LEU A 1 86 ? -4.574 -8.961 -0.732 1.00 91.00 86 LEU A CA 1
ATOM 689 C C . LEU A 1 86 ? -6.054 -9.307 -0.604 1.00 91.00 86 LEU A C 1
ATOM 691 O O . LEU A 1 86 ? -6.732 -9.485 -1.615 1.00 91.00 86 LEU A O 1
ATOM 695 N N . ARG A 1 87 ? -6.576 -9.343 0.629 1.00 89.69 87 ARG A N 1
ATOM 696 C CA . ARG A 1 87 ? -8.005 -9.568 0.890 1.00 89.69 87 ARG A CA 1
ATOM 697 C C . ARG A 1 87 ? -8.867 -8.464 0.294 1.00 89.69 87 ARG A C 1
ATOM 699 O O . ARG A 1 87 ? -9.923 -8.748 -0.261 1.00 89.69 87 ARG A O 1
ATOM 706 N N . PHE A 1 88 ? -8.423 -7.212 0.389 1.00 91.69 88 PHE A N 1
ATOM 707 C CA . PHE A 1 88 ? -9.129 -6.085 -0.215 1.00 91.69 88 PHE A CA 1
ATOM 708 C C . PHE A 1 88 ? -9.214 -6.208 -1.744 1.00 91.69 88 PHE A C 1
ATOM 710 O O . PHE A 1 88 ? -10.271 -5.956 -2.320 1.00 91.69 88 PHE A O 1
ATOM 717 N N . LEU A 1 89 ? -8.122 -6.615 -2.395 1.00 90.00 89 LEU A N 1
ATOM 718 C CA . LEU A 1 89 ? -8.051 -6.794 -3.847 1.00 90.00 89 LEU A CA 1
ATOM 719 C C . LEU A 1 89 ? -8.601 -8.142 -4.331 1.00 90.00 89 LEU A C 1
ATOM 721 O O . LEU A 1 89 ? -8.633 -8.363 -5.539 1.00 90.00 89 LEU A O 1
ATOM 725 N N . ASP A 1 90 ? -9.027 -9.023 -3.423 1.00 88.31 90 ASP A N 1
ATOM 726 C CA . ASP A 1 90 ? -9.455 -10.391 -3.734 1.00 88.31 90 ASP A CA 1
ATOM 727 C C . ASP A 1 90 ? -8.381 -11.172 -4.522 1.00 88.31 90 ASP A C 1
ATOM 729 O O . ASP A 1 90 ? -8.644 -11.768 -5.565 1.00 88.31 90 ASP A O 1
ATOM 733 N N . ILE A 1 91 ? -7.127 -11.105 -4.065 1.00 86.69 91 ILE A N 1
ATOM 734 C CA . ILE A 1 91 ? -5.995 -11.839 -4.650 1.00 86.69 91 ILE A CA 1
ATOM 735 C C . ILE A 1 91 ? -5.666 -13.033 -3.753 1.00 86.69 91 ILE A C 1
ATOM 737 O O . ILE A 1 91 ? -5.339 -12.869 -2.577 1.00 86.69 91 ILE A O 1
ATOM 741 N N . ASP A 1 92 ? -5.709 -14.239 -4.320 1.00 81.69 92 ASP A N 1
ATOM 742 C CA . ASP A 1 92 ? -5.362 -15.461 -3.599 1.00 81.69 92 ASP A CA 1
ATOM 743 C C . ASP A 1 92 ? -3.846 -15.696 -3.607 1.00 81.69 92 ASP A C 1
ATOM 745 O O . ASP A 1 92 ? -3.232 -15.953 -4.648 1.00 81.69 92 ASP A O 1
ATOM 749 N N . ARG A 1 93 ? -3.245 -15.655 -2.413 1.00 79.31 93 ARG A N 1
ATOM 750 C CA . ARG A 1 93 ? -1.805 -15.862 -2.210 1.00 79.31 93 ARG A CA 1
ATOM 751 C C . ARG A 1 93 ? -1.330 -17.294 -2.480 1.00 79.31 93 ARG A C 1
ATOM 753 O O . ARG A 1 93 ? -0.135 -17.491 -2.702 1.00 79.31 93 ARG A O 1
ATOM 760 N N . TYR A 1 94 ? -2.236 -18.273 -2.470 1.00 76.31 94 TYR A N 1
ATOM 761 C CA . TYR A 1 94 ? -1.936 -19.696 -2.665 1.00 76.31 94 TYR A CA 1
ATOM 762 C C . TYR A 1 94 ? -2.355 -20.218 -4.044 1.00 76.31 94 TYR A C 1
ATOM 764 O O . TYR A 1 94 ? -2.332 -21.427 -4.281 1.00 76.31 94 TYR A O 1
ATOM 772 N N . SER A 1 95 ? -2.705 -19.322 -4.972 1.00 74.25 95 SER A N 1
ATOM 773 C CA . SER A 1 95 ? -3.099 -19.697 -6.327 1.00 74.25 95 SER A CA 1
ATOM 774 C C . SER A 1 95 ? -2.052 -20.590 -6.989 1.00 74.25 95 SER A C 1
ATOM 776 O O . SER A 1 95 ? -0.910 -20.186 -7.206 1.00 74.25 95 SER A O 1
ATOM 778 N N . SER A 1 96 ? -2.454 -21.799 -7.371 1.00 61.91 96 SER A N 1
ATOM 779 C CA . SER A 1 96 ? -1.596 -22.775 -8.053 1.00 61.91 96 SER A CA 1
ATOM 780 C C . SER A 1 96 ? -1.522 -22.573 -9.574 1.00 61.91 96 SER A C 1
ATOM 782 O O . SER A 1 96 ? -0.731 -23.238 -10.254 1.00 61.91 96 SER A O 1
ATOM 784 N N . HIS A 1 97 ? -2.308 -21.633 -10.112 1.00 61.09 97 HIS A N 1
ATOM 785 C CA . HIS A 1 97 ? -2.436 -21.362 -11.542 1.00 61.09 97 HIS A CA 1
ATOM 786 C C . HIS A 1 97 ? -1.995 -19.935 -11.877 1.00 61.09 97 HIS A C 1
ATOM 788 O O . HIS A 1 97 ? -2.362 -18.986 -11.183 1.00 61.09 97 HIS A O 1
ATOM 794 N N . ASN A 1 98 ? -1.253 -19.797 -12.980 1.00 57.28 98 ASN A N 1
ATOM 795 C CA . ASN A 1 98 ? -1.001 -18.510 -13.624 1.00 57.28 98 ASN A CA 1
ATOM 796 C C . ASN A 1 98 ? -2.252 -18.135 -14.424 1.00 57.28 98 ASN A C 1
ATOM 798 O O . ASN A 1 98 ? -2.458 -18.631 -15.529 1.00 57.28 98 ASN A O 1
ATOM 802 N N . GLY A 1 99 ? -3.111 -17.316 -13.826 1.00 61.34 99 GLY A N 1
ATOM 803 C CA . GLY A 1 99 ? -4.316 -16.787 -14.462 1.00 61.34 99 GLY A CA 1
ATOM 804 C C . GLY A 1 99 ? -4.406 -15.288 -14.220 1.00 61.34 99 GLY A C 1
ATOM 805 O O . GLY A 1 99 ? -3.440 -14.559 -14.417 1.00 61.34 99 GLY A O 1
ATOM 806 N N . ASN A 1 100 ? -5.537 -14.829 -13.689 1.00 59.41 100 ASN A N 1
ATOM 807 C CA . ASN A 1 100 ? -5.727 -13.434 -13.271 1.00 59.41 100 ASN A CA 1
ATOM 808 C C . ASN A 1 100 ? -5.049 -13.121 -11.917 1.00 59.41 100 ASN A C 1
ATOM 810 O O . ASN A 1 100 ? -5.573 -12.321 -11.142 1.00 59.41 100 ASN A O 1
ATOM 814 N N . GLN A 1 101 ? -3.974 -13.826 -11.561 1.00 64.00 101 GLN A N 1
ATOM 815 C CA . GLN A 1 101 ? -3.171 -13.618 -10.351 1.00 64.00 101 GLN A CA 1
ATOM 816 C C . GLN A 1 101 ? -1.837 -14.379 -10.456 1.00 64.00 101 GLN A C 1
ATOM 818 O O . GLN A 1 101 ? -1.782 -15.394 -11.163 1.00 64.00 101 GLN A O 1
ATOM 823 N N . PRO A 1 102 ? -0.774 -13.909 -9.777 1.00 64.75 102 PRO A N 1
ATOM 824 C CA . PRO A 1 102 ? 0.516 -14.593 -9.726 1.00 64.75 102 PRO A CA 1
ATOM 825 C C . PRO A 1 102 ? 0.393 -15.969 -9.058 1.00 64.75 102 PRO A C 1
ATOM 827 O O . PRO A 1 102 ? -0.265 -16.118 -8.025 1.00 64.75 102 PRO A O 1
ATOM 830 N N . LYS A 1 103 ? 1.044 -16.982 -9.637 1.00 70.75 103 LYS A N 1
ATOM 831 C CA . LYS A 1 103 ? 1.157 -18.305 -9.018 1.00 70.75 103 LYS A CA 1
ATOM 832 C C . LYS A 1 103 ? 2.068 -18.238 -7.793 1.00 70.75 103 LYS A C 1
ATOM 834 O O . LYS A 1 103 ? 3.170 -17.710 -7.889 1.00 70.75 103 LYS A O 1
ATOM 839 N N . PHE A 1 104 ? 1.600 -18.808 -6.683 1.00 69.06 104 PHE A N 1
ATOM 840 C CA . PHE A 1 104 ? 2.308 -18.883 -5.402 1.00 69.06 104 PHE A CA 1
ATOM 841 C C . PHE A 1 104 ? 2.922 -17.551 -4.951 1.00 69.06 104 PHE A C 1
ATOM 843 O O . PHE A 1 104 ? 4.107 -17.458 -4.653 1.00 69.06 104 PHE A O 1
ATOM 850 N N . LEU A 1 105 ? 2.097 -16.505 -4.849 1.00 81.56 105 LEU A N 1
ATOM 851 C CA . LEU A 1 105 ? 2.530 -15.209 -4.315 1.00 81.56 105 LEU A CA 1
ATOM 852 C C . LEU A 1 105 ? 3.162 -15.318 -2.918 1.00 81.56 105 LEU A C 1
ATOM 854 O O . LEU A 1 105 ? 4.014 -14.509 -2.565 1.00 81.56 105 LEU A O 1
ATOM 858 N N . VAL A 1 106 ? 2.756 -16.318 -2.131 1.00 80.06 106 VAL A N 1
ATOM 859 C CA . VAL A 1 106 ? 3.369 -16.624 -0.833 1.00 80.06 106 VAL A CA 1
ATOM 860 C C . VAL A 1 106 ? 4.885 -16.857 -0.917 1.00 80.06 106 VAL A C 1
ATOM 862 O O . VAL A 1 106 ? 5.589 -16.497 0.020 1.00 80.06 106 VAL A O 1
ATOM 865 N N . ASP A 1 107 ? 5.390 -17.361 -2.046 1.00 82.00 107 ASP A N 1
ATOM 866 C CA . ASP A 1 107 ? 6.822 -17.594 -2.275 1.00 82.00 107 ASP A CA 1
ATOM 867 C C . ASP A 1 107 ? 7.572 -16.304 -2.656 1.00 82.00 107 ASP A C 1
ATOM 869 O O . ASP A 1 107 ? 8.798 -16.284 -2.716 1.00 82.00 107 ASP A O 1
ATOM 873 N N . LEU A 1 108 ? 6.838 -15.220 -2.929 1.00 86.25 108 LEU A N 1
ATOM 874 C CA . LEU A 1 108 ? 7.373 -13.907 -3.295 1.00 86.25 108 LEU A CA 1
ATOM 875 C C . LEU A 1 108 ? 7.325 -12.913 -2.130 1.00 86.25 108 LEU A C 1
ATOM 877 O O . LEU A 1 108 ? 7.594 -11.730 -2.339 1.00 86.25 108 LEU A O 1
ATOM 881 N N . LEU A 1 109 ? 6.948 -13.351 -0.924 1.00 89.44 109 LEU A N 1
ATOM 882 C CA . LEU A 1 109 ? 6.913 -12.471 0.240 1.00 89.44 109 LEU A CA 1
ATOM 883 C C . LEU A 1 109 ? 8.298 -11.864 0.507 1.00 89.44 109 LEU A C 1
ATOM 885 O O . LEU A 1 109 ? 9.310 -12.540 0.316 1.00 89.44 109 LEU A O 1
ATOM 889 N N . PRO A 1 110 ? 8.354 -10.585 0.906 1.00 91.69 110 PRO A N 1
ATOM 890 C CA . PRO A 1 110 ? 9.613 -9.882 1.009 1.00 91.69 110 PRO A CA 1
ATOM 891 C C . PRO A 1 110 ? 10.313 -10.216 2.323 1.00 91.69 110 PRO A C 1
ATOM 893 O O . PRO A 1 110 ? 9.662 -10.422 3.347 1.00 91.69 110 PRO A O 1
ATOM 896 N N . GLU A 1 111 ? 11.641 -10.191 2.313 1.00 90.38 111 GLU A N 1
ATOM 897 C CA . GLU A 1 111 ? 12.424 -10.233 3.548 1.00 90.38 111 GLU A CA 1
ATOM 898 C C . GLU A 1 111 ? 12.278 -8.911 4.311 1.00 90.38 111 GLU A C 1
ATOM 900 O O . GLU A 1 111 ? 12.129 -7.852 3.701 1.00 90.38 111 GLU A O 1
ATOM 905 N N . ILE A 1 112 ? 12.306 -8.943 5.646 1.00 90.75 112 ILE A N 1
ATOM 906 C CA . ILE A 1 112 ? 12.046 -7.756 6.472 1.00 90.75 112 ILE A CA 1
ATOM 907 C C . ILE A 1 112 ? 13.216 -7.525 7.420 1.00 90.75 112 ILE A C 1
ATOM 909 O O . ILE A 1 112 ? 13.479 -8.323 8.316 1.00 90.75 112 ILE A O 1
ATOM 913 N N . TYR A 1 113 ? 13.888 -6.394 7.231 1.00 88.31 113 TYR A N 1
ATOM 914 C CA . TYR A 1 113 ? 15.040 -5.965 8.010 1.00 88.31 113 TYR A CA 1
ATOM 915 C C . TYR A 1 113 ? 14.641 -4.807 8.928 1.00 88.31 113 TYR A C 1
ATOM 917 O O . TYR A 1 113 ? 14.290 -3.725 8.454 1.00 88.31 113 TYR A O 1
ATOM 925 N N . CYS A 1 114 ? 14.701 -5.028 10.245 1.00 84.19 114 CYS A N 1
ATOM 926 C CA . CYS A 1 114 ? 14.355 -4.034 11.268 1.00 84.19 114 CYS A CA 1
ATOM 927 C C . CYS A 1 114 ? 15.587 -3.669 12.097 1.00 84.19 114 CYS A C 1
ATOM 929 O O . CYS A 1 114 ? 16.260 -4.558 12.613 1.00 84.19 114 CYS A O 1
ATOM 931 N N . GLY A 1 115 ? 15.890 -2.375 12.238 1.00 72.50 115 GLY A N 1
ATOM 932 C CA . GLY A 1 115 ? 16.969 -1.906 13.123 1.00 72.50 115 GLY A CA 1
ATOM 933 C C . GLY A 1 115 ? 18.386 -2.388 12.764 1.00 72.50 115 GLY A C 1
ATOM 934 O O . GLY A 1 115 ? 19.310 -2.210 13.552 1.00 72.50 115 GLY A O 1
ATOM 935 N N . THR A 1 116 ? 18.586 -2.998 11.591 1.00 68.56 116 THR A N 1
ATOM 936 C CA . THR A 1 116 ? 19.910 -3.417 11.107 1.00 68.56 116 THR A CA 1
ATOM 937 C C . THR A 1 116 ? 20.806 -2.212 10.827 1.00 68.56 116 THR A C 1
ATOM 939 O O . THR A 1 116 ? 20.312 -1.147 10.463 1.00 68.56 116 THR A O 1
ATOM 942 N N . SER A 1 117 ? 22.128 -2.371 10.951 1.00 69.31 117 SER A N 1
ATOM 943 C CA . SER A 1 117 ? 23.061 -1.262 10.724 1.00 69.31 117 SER A CA 1
ATOM 944 C C . SER A 1 117 ? 22.996 -0.731 9.288 1.00 69.31 117 SER A C 1
ATOM 946 O O . SER A 1 117 ? 22.819 -1.484 8.327 1.00 69.31 117 SER A O 1
ATOM 948 N N . GLU A 1 118 ? 23.231 0.571 9.126 1.00 71.62 118 GLU A N 1
ATOM 949 C CA . GLU A 1 118 ? 23.293 1.231 7.815 1.00 71.62 118 GLU A CA 1
ATOM 950 C C . GLU A 1 118 ? 24.337 0.581 6.887 1.00 71.62 118 GLU A C 1
ATOM 952 O O . GLU A 1 118 ? 24.172 0.541 5.671 1.00 71.62 118 GLU A O 1
ATOM 957 N N . ALA A 1 119 ? 25.391 -0.019 7.451 1.00 76.50 119 ALA A N 1
ATOM 958 C CA . ALA A 1 119 ? 26.375 -0.787 6.694 1.00 76.50 119 ALA A CA 1
ATOM 959 C C . ALA A 1 119 ? 25.760 -2.009 5.987 1.00 76.50 119 ALA A C 1
ATOM 961 O O . ALA A 1 119 ? 26.190 -2.357 4.888 1.00 76.50 119 ALA A O 1
ATOM 962 N N . HIS A 1 120 ? 24.761 -2.659 6.591 1.00 76.62 120 HIS A N 1
ATOM 963 C CA . HIS A 1 120 ? 24.022 -3.751 5.959 1.00 76.62 120 HIS A CA 1
ATOM 964 C C . HIS A 1 120 ? 23.112 -3.227 4.840 1.00 76.62 120 HIS A C 1
ATOM 966 O O . HIS A 1 120 ? 23.124 -3.775 3.741 1.00 76.62 120 HIS A O 1
ATOM 972 N N . LEU A 1 121 ? 22.416 -2.108 5.071 1.00 80.12 121 LEU A N 1
ATOM 973 C CA . LEU A 1 121 ? 21.621 -1.438 4.038 1.00 80.12 121 LEU A CA 1
ATOM 974 C C . LEU A 1 121 ? 22.476 -1.037 2.827 1.00 80.12 121 LEU A C 1
ATOM 976 O O . LEU A 1 121 ? 22.127 -1.352 1.696 1.00 80.12 121 LEU A O 1
ATOM 980 N N . ARG A 1 122 ? 23.640 -0.415 3.044 1.00 80.25 122 ARG A N 1
ATOM 981 C CA . ARG A 1 122 ? 24.568 -0.047 1.959 1.00 80.25 122 ARG A CA 1
ATOM 982 C C . ARG A 1 122 ? 25.051 -1.260 1.156 1.00 80.25 122 ARG A C 1
ATOM 984 O O . ARG A 1 122 ? 25.293 -1.134 -0.040 1.00 80.25 122 ARG A O 1
ATOM 991 N N . ARG A 1 123 ? 25.169 -2.437 1.785 1.00 80.38 123 ARG A N 1
ATOM 992 C CA . ARG A 1 123 ? 25.462 -3.697 1.077 1.00 80.38 123 ARG A CA 1
ATOM 993 C C . ARG A 1 123 ? 24.272 -4.163 0.240 1.00 80.38 123 ARG A C 1
ATOM 995 O O . ARG A 1 123 ? 24.482 -4.535 -0.909 1.00 80.38 123 ARG A O 1
ATOM 1002 N N . LEU A 1 124 ? 23.048 -4.096 0.768 1.00 75.12 124 LEU A N 1
ATOM 1003 C CA . LEU A 1 124 ? 21.828 -4.419 0.011 1.00 75.12 124 LEU A CA 1
ATOM 1004 C C . LEU A 1 124 ? 21.635 -3.494 -1.199 1.00 75.12 124 LEU A C 1
ATOM 1006 O O . LEU A 1 124 ? 21.169 -3.934 -2.242 1.00 75.12 124 LEU A O 1
ATOM 1010 N N . LEU A 1 125 ? 22.042 -2.229 -1.076 1.00 78.06 125 LEU A N 1
ATOM 1011 C CA . LEU A 1 125 ? 21.961 -1.231 -2.144 1.00 78.06 125 LEU A CA 1
ATOM 1012 C C . LEU A 1 125 ? 23.128 -1.295 -3.144 1.00 78.06 125 LEU A C 1
ATOM 1014 O O . LEU A 1 125 ? 23.136 -0.526 -4.110 1.00 78.06 125 LEU A O 1
ATOM 1018 N N . SER A 1 126 ? 24.114 -2.180 -2.943 1.00 67.50 126 SER A N 1
ATOM 1019 C CA . SER A 1 126 ? 25.291 -2.269 -3.814 1.00 67.50 126 SER A CA 1
ATOM 1020 C C . SER A 1 126 ? 24.888 -2.671 -5.244 1.00 67.50 126 SER A C 1
ATOM 1022 O O . SER A 1 126 ? 24.565 -3.819 -5.524 1.00 67.50 126 SER A O 1
ATOM 1024 N N . GLY A 1 127 ? 24.860 -1.691 -6.157 1.00 59.94 127 GLY A N 1
ATOM 1025 C CA . GLY A 1 127 ? 24.387 -1.858 -7.542 1.00 59.94 127 GLY A CA 1
ATOM 1026 C C . GLY A 1 127 ? 23.217 -0.953 -7.957 1.00 59.94 127 GLY A C 1
ATOM 1027 O O . GLY A 1 127 ? 22.848 -0.958 -9.128 1.00 59.94 127 GLY A O 1
ATOM 1028 N N . THR A 1 128 ? 22.667 -0.153 -7.038 1.00 61.94 128 THR A N 1
ATOM 1029 C CA . THR A 1 128 ? 21.571 0.809 -7.285 1.00 61.94 128 THR A CA 1
ATOM 1030 C C . THR A 1 128 ? 22.002 2.249 -6.984 1.00 61.94 128 THR A C 1
ATOM 1032 O O . THR A 1 128 ? 23.082 2.474 -6.436 1.00 61.94 128 THR A O 1
ATOM 1035 N N . ASP A 1 129 ? 21.170 3.238 -7.337 1.00 64.56 129 ASP A N 1
ATOM 1036 C CA . ASP A 1 129 ? 21.337 4.638 -6.908 1.00 64.56 129 ASP A CA 1
ATOM 1037 C C . ASP A 1 129 ? 21.013 4.769 -5.404 1.00 64.56 129 ASP A C 1
ATOM 1039 O O . ASP A 1 129 ? 19.942 5.220 -4.992 1.00 64.56 129 ASP A O 1
ATOM 1043 N N . GLY A 1 130 ? 21.921 4.242 -4.578 1.00 69.62 130 GLY A N 1
ATOM 1044 C CA . GLY A 1 130 ? 21.706 4.022 -3.150 1.00 69.62 130 GLY A CA 1
ATOM 1045 C C . GLY A 1 130 ? 21.503 5.305 -2.347 1.00 69.62 130 GLY A C 1
ATOM 1046 O O . GLY A 1 130 ? 20.799 5.272 -1.346 1.00 69.62 130 GLY A O 1
ATOM 1047 N N . GLU A 1 131 ? 22.045 6.439 -2.796 1.00 74.31 131 GLU A N 1
ATOM 1048 C CA . GLU A 1 131 ? 21.946 7.721 -2.083 1.00 74.31 131 GLU A CA 1
ATOM 1049 C C . GLU A 1 131 ? 20.512 8.271 -2.069 1.00 74.31 131 GLU A C 1
ATOM 1051 O O . GLU A 1 131 ? 20.020 8.704 -1.028 1.00 74.31 131 GLU A O 1
ATOM 1056 N N . ALA A 1 132 ? 19.787 8.186 -3.191 1.00 75.81 132 ALA A N 1
ATOM 1057 C CA . ALA A 1 132 ? 18.386 8.610 -3.247 1.00 75.81 132 ALA A CA 1
ATOM 1058 C C . ALA A 1 132 ? 17.484 7.733 -2.359 1.00 75.81 132 ALA A C 1
ATOM 1060 O O . ALA A 1 132 ? 16.560 8.225 -1.705 1.00 75.81 132 ALA A O 1
ATOM 1061 N N . VAL A 1 133 ? 17.769 6.428 -2.307 1.00 80.31 133 VAL A N 1
ATOM 1062 C CA . VAL A 1 133 ? 17.044 5.475 -1.457 1.00 80.31 133 VAL A CA 1
ATOM 1063 C C . VAL A 1 133 ? 17.351 5.713 0.022 1.00 80.31 133 VAL A C 1
ATOM 1065 O O . VAL A 1 133 ? 16.430 5.685 0.838 1.00 80.31 133 VAL A O 1
ATOM 1068 N N . LEU A 1 134 ? 18.611 5.997 0.366 1.00 82.81 134 LEU A N 1
ATOM 1069 C CA . LEU A 1 134 ? 19.030 6.346 1.724 1.00 82.81 134 LEU A CA 1
ATOM 1070 C C . LEU A 1 134 ? 18.315 7.608 2.208 1.00 82.81 134 LEU A C 1
ATOM 1072 O O . LEU A 1 134 ? 17.642 7.540 3.231 1.00 82.81 134 LEU A O 1
ATOM 1076 N N . LEU A 1 135 ? 18.346 8.699 1.434 1.00 82.19 135 LEU A N 1
ATOM 1077 C CA . LEU A 1 135 ? 17.617 9.936 1.753 1.00 82.19 135 LEU A CA 1
ATOM 1078 C C . LEU A 1 135 ? 16.120 9.676 1.978 1.00 82.19 135 LEU A C 1
ATOM 1080 O O . LEU A 1 135 ? 15.530 10.149 2.946 1.00 82.19 135 LEU A O 1
ATOM 1084 N N . LYS A 1 136 ? 15.496 8.849 1.132 1.00 83.44 136 LYS A N 1
ATOM 1085 C CA . LYS A 1 136 ? 14.084 8.482 1.295 1.00 83.44 136 LYS A CA 1
ATOM 1086 C C . LYS A 1 136 ? 13.830 7.701 2.591 1.00 83.44 136 LYS A C 1
ATOM 1088 O O . LYS A 1 136 ? 12.821 7.944 3.252 1.00 83.44 136 LYS A O 1
ATOM 1093 N N . ILE A 1 137 ? 14.706 6.765 2.957 1.00 88.00 137 ILE A N 1
ATOM 1094 C CA . ILE A 1 137 ? 14.622 6.021 4.226 1.00 88.00 137 ILE A CA 1
ATOM 1095 C C . ILE A 1 137 ? 14.844 6.965 5.410 1.00 88.00 137 ILE A C 1
ATOM 1097 O O . ILE A 1 137 ? 14.188 6.814 6.442 1.00 88.00 137 ILE A O 1
ATOM 1101 N N . GLU A 1 138 ? 15.726 7.954 5.264 1.00 86.75 138 GLU A N 1
ATOM 1102 C CA . GLU A 1 138 ? 15.951 8.973 6.281 1.00 86.75 138 GLU A CA 1
ATOM 1103 C C . GLU A 1 138 ? 14.709 9.828 6.537 1.00 86.75 138 GLU A C 1
ATOM 1105 O O . GLU A 1 138 ? 14.387 10.100 7.692 1.00 86.75 138 GLU A O 1
ATOM 1110 N N . GLU A 1 139 ? 13.987 10.196 5.482 1.00 87.31 139 GLU A N 1
ATOM 1111 C CA . GLU A 1 139 ? 12.767 11.000 5.574 1.00 87.31 139 GLU A CA 1
ATOM 1112 C C . GLU A 1 139 ? 11.536 10.198 6.022 1.00 87.31 139 GLU A C 1
ATOM 1114 O O . GLU A 1 139 ? 10.678 10.721 6.731 1.00 87.31 139 GLU A O 1
ATOM 1119 N N . ARG A 1 140 ? 11.406 8.942 5.575 1.00 90.12 140 ARG A N 1
ATOM 1120 C CA . ARG A 1 140 ? 10.170 8.142 5.706 1.00 90.12 140 ARG A CA 1
ATOM 1121 C C . ARG A 1 140 ? 10.256 7.002 6.717 1.00 90.12 140 ARG A C 1
ATOM 1123 O O . ARG A 1 140 ? 9.264 6.312 6.953 1.00 90.12 140 ARG A O 1
ATOM 1130 N N . GLY A 1 141 ? 11.446 6.724 7.239 1.00 89.19 141 GLY A N 1
ATOM 1131 C CA . GLY A 1 141 ? 11.708 5.638 8.184 1.00 89.19 141 GLY A CA 1
ATOM 1132 C C . GLY A 1 141 ? 11.709 4.229 7.582 1.00 89.19 141 GLY A C 1
ATOM 1133 O O . GLY A 1 141 ? 12.238 3.308 8.204 1.00 89.19 141 GLY A O 1
ATOM 1134 N N . SER A 1 142 ? 11.171 4.029 6.375 1.00 91.25 142 SER A N 1
ATOM 1135 C CA . SER A 1 142 ? 11.106 2.717 5.721 1.00 91.25 142 SER A CA 1
ATOM 1136 C C . SER A 1 142 ? 11.113 2.802 4.193 1.00 91.25 142 SER A C 1
ATOM 1138 O O . SER A 1 142 ? 10.717 3.816 3.611 1.00 91.25 142 SER A O 1
ATOM 1140 N N . ALA A 1 143 ? 11.555 1.724 3.542 1.00 91.62 143 ALA A N 1
ATOM 1141 C CA . ALA A 1 143 ? 11.466 1.549 2.094 1.00 91.62 143 ALA A CA 1
ATOM 1142 C C . ALA A 1 143 ? 11.361 0.066 1.714 1.00 91.62 143 ALA A C 1
ATOM 1144 O O . ALA A 1 143 ? 12.013 -0.783 2.323 1.00 91.62 143 ALA A O 1
ATOM 1145 N N . TYR A 1 144 ? 10.582 -0.229 0.674 1.00 92.44 144 TYR A N 1
ATOM 1146 C CA . TYR A 1 144 ? 10.666 -1.490 -0.054 1.00 92.44 144 TYR A CA 1
ATOM 1147 C C . TYR A 1 144 ? 11.705 -1.366 -1.172 1.00 92.44 144 TYR A C 1
ATOM 1149 O O . TYR A 1 144 ? 11.705 -0.389 -1.923 1.00 92.44 144 TYR A O 1
ATOM 1157 N N . LEU A 1 145 ? 12.577 -2.366 -1.276 1.00 89.00 145 LEU A N 1
ATOM 1158 C CA . LEU A 1 145 ? 13.662 -2.484 -2.242 1.00 89.00 145 LEU A CA 1
ATOM 1159 C C . LEU A 1 145 ? 13.311 -3.601 -3.240 1.00 89.00 145 LEU A C 1
ATOM 1161 O O . LEU A 1 145 ? 13.496 -4.779 -2.921 1.00 89.00 145 LEU A O 1
ATOM 1165 N N . PRO A 1 146 ? 12.801 -3.265 -4.442 1.00 85.62 146 PRO A N 1
ATOM 1166 C CA . PRO A 1 146 ? 12.330 -4.265 -5.398 1.00 85.62 146 PRO A CA 1
ATOM 1167 C C . PRO A 1 146 ? 13.424 -5.220 -5.894 1.00 85.62 146 PRO A C 1
ATOM 1169 O O . PRO A 1 146 ? 13.137 -6.393 -6.112 1.00 85.62 146 PRO A O 1
ATOM 1172 N N . ASP A 1 147 ? 14.664 -4.742 -6.043 1.00 82.19 147 ASP A N 1
ATOM 1173 C CA . ASP A 1 147 ? 15.773 -5.511 -6.636 1.00 82.19 147 ASP A CA 1
ATOM 1174 C C . ASP A 1 147 ? 16.226 -6.699 -5.777 1.00 82.19 147 ASP A C 1
ATOM 1176 O O . ASP A 1 147 ? 16.698 -7.706 -6.302 1.00 82.19 147 ASP A O 1
ATOM 1180 N N . VAL A 1 148 ? 16.056 -6.588 -4.45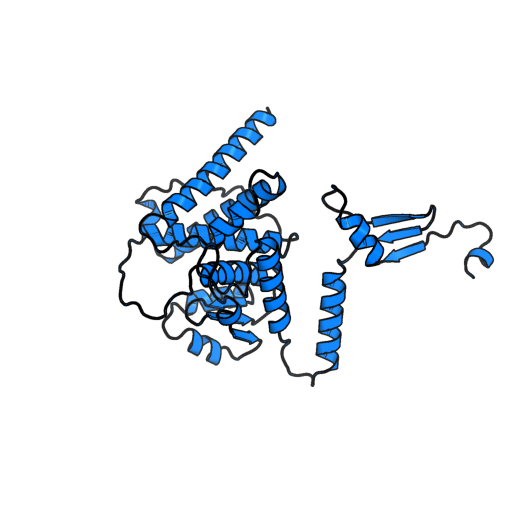9 1.00 85.00 148 VAL A N 1
ATOM 1181 C CA . VAL A 1 148 ? 16.372 -7.641 -3.479 1.00 85.00 148 VAL A CA 1
ATOM 1182 C C . VAL A 1 148 ? 15.117 -8.210 -2.814 1.00 85.00 148 VAL A C 1
ATOM 1184 O O . VAL A 1 148 ? 15.222 -9.035 -1.917 1.00 85.00 148 VAL A O 1
ATOM 1187 N N . ASN A 1 149 ? 13.929 -7.763 -3.237 1.00 88.94 149 ASN A N 1
ATOM 1188 C CA . ASN A 1 149 ? 12.642 -8.086 -2.625 1.00 88.94 149 ASN A CA 1
ATOM 1189 C C . ASN A 1 149 ? 12.651 -7.975 -1.087 1.00 88.94 149 ASN A C 1
ATOM 1191 O O . ASN A 1 149 ? 12.263 -8.907 -0.384 1.00 88.94 149 ASN A O 1
ATOM 1195 N N . ALA A 1 150 ? 13.098 -6.833 -0.561 1.00 90.44 150 ALA A N 1
ATOM 1196 C CA . ALA A 1 150 ? 13.253 -6.642 0.880 1.00 90.44 150 ALA A CA 1
ATOM 1197 C C . ALA A 1 150 ? 12.653 -5.325 1.376 1.00 90.44 150 ALA A C 1
ATOM 1199 O O . ALA A 1 150 ? 12.719 -4.300 0.701 1.00 90.44 150 ALA A O 1
ATOM 1200 N N . PHE A 1 151 ? 12.100 -5.337 2.585 1.00 91.88 151 PHE A N 1
ATOM 1201 C CA . PHE A 1 151 ? 11.763 -4.145 3.351 1.00 91.88 151 PHE A CA 1
ATOM 1202 C C . PHE A 1 151 ? 12.910 -3.795 4.283 1.00 91.88 151 PHE A C 1
ATOM 1204 O O . PHE A 1 151 ? 13.380 -4.635 5.048 1.00 91.88 151 PHE A O 1
ATOM 1211 N N . TYR A 1 152 ? 13.296 -2.525 4.274 1.00 91.00 152 TYR A N 1
ATOM 1212 C CA . TYR A 1 152 ? 14.143 -1.950 5.304 1.00 91.00 152 TYR A CA 1
ATOM 1213 C C . TYR A 1 152 ? 13.317 -1.004 6.171 1.00 91.00 152 TYR A C 1
ATOM 1215 O O . TYR A 1 152 ? 12.691 -0.071 5.661 1.00 91.00 152 TYR A O 1
ATOM 1223 N N . VAL A 1 153 ? 13.322 -1.241 7.481 1.00 90.44 153 VAL A N 1
ATOM 1224 C CA . VAL A 1 153 ? 12.576 -0.465 8.474 1.00 90.44 153 VAL A CA 1
ATOM 1225 C C . VAL A 1 153 ? 13.551 0.065 9.521 1.00 90.44 153 VAL A C 1
ATOM 1227 O O . VAL A 1 153 ? 14.001 -0.660 10.412 1.00 90.44 153 VAL A O 1
ATOM 1230 N N . ARG A 1 154 ? 13.871 1.357 9.414 1.00 87.31 154 ARG A N 1
ATOM 1231 C CA . ARG A 1 154 ? 14.603 2.105 10.445 1.00 87.31 154 ARG A CA 1
ATOM 1232 C C . ARG A 1 154 ? 13.656 2.587 11.535 1.00 87.31 154 ARG A C 1
ATOM 1234 O O . ARG A 1 154 ? 13.945 2.456 12.715 1.00 87.31 154 ARG A O 1
ATOM 1241 N N . GLU A 1 155 ? 12.525 3.140 11.114 1.00 86.94 155 GLU A N 1
ATOM 1242 C CA . GLU A 1 155 ? 11.470 3.658 11.975 1.00 86.94 155 GLU A CA 1
ATOM 1243 C C . GLU A 1 155 ? 10.119 3.302 11.355 1.00 86.94 155 GLU A C 1
ATOM 1245 O O . GLU A 1 155 ? 9.851 3.593 10.186 1.00 86.94 155 GLU A O 1
ATOM 1250 N N . PHE A 1 156 ? 9.261 2.637 12.127 1.00 88.44 156 PHE A N 1
ATOM 1251 C CA . PHE A 1 156 ? 7.965 2.203 11.627 1.00 88.44 156 PHE A CA 1
ATOM 1252 C C . PHE A 1 156 ? 6.991 3.383 11.565 1.00 88.44 156 PHE A C 1
ATOM 1254 O O . PHE A 1 156 ? 6.464 3.827 12.584 1.00 88.44 156 PHE A O 1
ATOM 1261 N N . GLN A 1 157 ? 6.708 3.854 10.352 1.00 89.69 157 GLN A N 1
ATOM 1262 C CA . GLN A 1 157 ? 5.710 4.889 10.096 1.00 89.69 157 GLN A CA 1
ATOM 1263 C C . GLN A 1 157 ? 4.595 4.324 9.213 1.00 89.69 157 GLN A C 1
ATOM 1265 O O . GLN A 1 157 ? 4.783 4.117 8.013 1.00 89.69 157 GLN A O 1
ATOM 1270 N N . MET A 1 158 ? 3.419 4.091 9.809 1.00 89.31 158 MET A N 1
ATOM 1271 C CA . MET A 1 158 ? 2.293 3.374 9.185 1.00 89.31 158 MET A CA 1
ATOM 1272 C C . MET A 1 158 ? 1.944 3.886 7.782 1.00 89.31 158 MET A C 1
ATOM 1274 O O . MET A 1 158 ? 1.763 3.098 6.857 1.00 89.31 158 MET A O 1
ATOM 1278 N N . MET A 1 159 ? 1.901 5.210 7.603 1.00 90.81 159 MET A N 1
ATOM 1279 C CA . MET A 1 159 ? 1.582 5.834 6.317 1.00 90.81 159 MET A CA 1
ATOM 1280 C C . MET A 1 159 ? 2.551 5.406 5.205 1.00 90.81 159 MET A C 1
ATOM 1282 O O . MET A 1 159 ? 2.115 5.055 4.109 1.00 90.81 159 MET A O 1
ATOM 1286 N N . TYR A 1 160 ? 3.857 5.434 5.472 1.00 93.31 160 TYR A N 1
ATOM 1287 C CA . TYR A 1 160 ? 4.860 5.094 4.469 1.00 93.31 160 TYR A CA 1
ATOM 1288 C C . TYR A 1 160 ? 4.977 3.587 4.289 1.00 93.31 160 TYR A C 1
ATOM 1290 O O . TYR A 1 160 ? 4.988 3.132 3.152 1.00 93.31 160 TYR A O 1
ATOM 1298 N N . VAL A 1 161 ? 4.931 2.804 5.369 1.00 94.31 161 VAL A N 1
ATOM 1299 C CA . VAL A 1 161 ? 4.934 1.337 5.279 1.00 94.31 161 VAL A CA 1
ATOM 1300 C C . VAL A 1 161 ? 3.767 0.841 4.424 1.00 94.31 161 VAL A C 1
ATOM 1302 O O . VAL A 1 161 ? 3.968 0.012 3.544 1.00 94.31 161 VAL A O 1
ATOM 1305 N N . ALA A 1 162 ? 2.564 1.387 4.607 1.00 95.12 162 ALA A N 1
ATOM 1306 C CA . ALA A 1 162 ? 1.411 1.033 3.784 1.00 95.12 162 ALA A CA 1
ATOM 1307 C C . ALA A 1 162 ? 1.587 1.411 2.296 1.00 95.12 162 ALA A C 1
ATOM 1309 O O . ALA A 1 162 ? 1.125 0.683 1.418 1.00 95.12 162 ALA A O 1
ATOM 1310 N N . GLU A 1 163 ? 2.276 2.521 1.997 1.00 95.38 163 GLU A N 1
ATOM 1311 C CA . GLU A 1 163 ? 2.650 2.889 0.619 1.00 95.38 163 GLU A CA 1
ATOM 1312 C C . GLU A 1 163 ? 3.626 1.873 0.009 1.00 95.38 163 GLU A C 1
ATOM 1314 O O . GLU A 1 163 ? 3.454 1.437 -1.131 1.00 95.38 163 GLU A O 1
ATOM 1319 N N . GLU A 1 164 ? 4.641 1.477 0.777 1.00 95.38 164 GLU A N 1
ATOM 1320 C CA . GLU A 1 164 ? 5.650 0.504 0.363 1.00 95.38 164 GLU A CA 1
ATOM 1321 C C . GLU A 1 164 ? 5.047 -0.906 0.200 1.00 95.38 164 GLU A C 1
ATOM 1323 O O . GLU A 1 164 ? 5.380 -1.594 -0.760 1.00 95.38 164 GLU A O 1
ATOM 1328 N N . VAL A 1 165 ? 4.090 -1.310 1.047 1.00 96.94 165 VAL A N 1
ATOM 1329 C CA . VAL A 1 165 ? 3.313 -2.564 0.919 1.00 96.94 165 VAL A CA 1
ATOM 1330 C C . VAL A 1 165 ? 2.544 -2.614 -0.396 1.00 96.94 165 VAL A C 1
ATOM 1332 O O . VAL A 1 165 ? 2.565 -3.628 -1.095 1.00 96.94 165 VAL A O 1
ATOM 1335 N N . ALA A 1 166 ? 1.886 -1.518 -0.764 1.00 96.38 166 ALA A N 1
ATOM 1336 C CA . ALA A 1 166 ? 1.161 -1.441 -2.023 1.00 96.38 166 ALA A CA 1
ATOM 1337 C C . ALA A 1 166 ? 2.104 -1.505 -3.233 1.00 96.38 166 ALA A C 1
ATOM 1339 O O . ALA A 1 166 ? 1.804 -2.189 -4.215 1.00 96.38 166 ALA A O 1
ATOM 1340 N N . ARG A 1 167 ? 3.278 -0.865 -3.142 1.00 93.44 167 ARG A N 1
ATOM 1341 C CA . ARG A 1 167 ? 4.320 -0.969 -4.170 1.00 93.44 167 ARG A CA 1
ATOM 1342 C C . ARG A 1 167 ? 4.845 -2.403 -4.286 1.00 93.44 167 ARG A C 1
ATOM 1344 O O . ARG A 1 167 ? 4.858 -2.941 -5.392 1.00 93.44 167 ARG A O 1
ATOM 1351 N N . PHE A 1 168 ? 5.198 -3.040 -3.166 1.00 94.62 168 PHE A N 1
ATOM 1352 C CA . PHE A 1 168 ? 5.581 -4.455 -3.118 1.00 94.62 168 PHE A CA 1
ATOM 1353 C C . PHE A 1 168 ? 4.544 -5.328 -3.814 1.00 94.62 168 PHE A C 1
ATOM 1355 O O . PHE A 1 168 ? 4.893 -6.090 -4.712 1.00 94.62 168 PHE A O 1
ATOM 1362 N N . LEU A 1 169 ? 3.267 -5.186 -3.454 1.00 93.44 169 LEU A N 1
ATOM 1363 C CA . LEU A 1 169 ? 2.232 -6.052 -3.994 1.00 93.44 169 LEU A CA 1
ATOM 1364 C C . LEU A 1 169 ? 2.110 -5.907 -5.513 1.00 93.44 169 LEU A C 1
ATOM 1366 O O . LEU A 1 169 ? 1.985 -6.912 -6.211 1.00 93.44 169 LEU A O 1
ATOM 1370 N N . HIS A 1 170 ? 2.203 -4.683 -6.037 1.00 91.56 170 HIS A N 1
ATOM 1371 C CA . HIS A 1 170 ? 2.244 -4.462 -7.479 1.00 91.56 170 HIS A CA 1
ATOM 1372 C C . HIS A 1 170 ? 3.463 -5.140 -8.133 1.00 91.56 170 HIS A C 1
ATOM 1374 O O . HIS A 1 170 ? 3.309 -5.822 -9.148 1.00 91.56 170 HIS A O 1
ATOM 1380 N N . HIS A 1 171 ? 4.661 -5.036 -7.540 1.00 88.56 171 HIS A N 1
ATOM 1381 C CA . HIS A 1 171 ? 5.864 -5.715 -8.044 1.00 88.56 171 HIS A CA 1
ATOM 1382 C C . HIS A 1 171 ? 5.764 -7.244 -7.986 1.00 88.56 171 HIS A C 1
ATOM 1384 O O . HIS A 1 171 ? 6.154 -7.929 -8.934 1.00 88.56 171 HIS A O 1
ATOM 1390 N N . ALA A 1 172 ? 5.218 -7.795 -6.909 1.00 88.56 172 ALA A N 1
ATOM 1391 C CA . ALA A 1 172 ? 5.036 -9.230 -6.758 1.00 88.56 172 ALA A CA 1
ATOM 1392 C C . ALA A 1 172 ? 3.993 -9.764 -7.759 1.00 88.56 172 ALA A C 1
ATOM 1394 O O . ALA A 1 172 ? 4.210 -10.789 -8.402 1.00 88.56 172 ALA A O 1
ATOM 1395 N N . CYS A 1 173 ? 2.919 -9.004 -8.003 1.00 84.06 173 CYS A N 1
ATOM 1396 C CA . CYS A 1 173 ? 1.891 -9.315 -9.000 1.00 84.06 173 CYS A CA 1
ATOM 1397 C C . CYS A 1 173 ? 2.412 -9.394 -10.442 1.00 84.06 173 CYS A C 1
ATOM 1399 O O . CYS A 1 173 ? 1.881 -10.170 -11.237 1.00 84.06 173 CYS A O 1
ATOM 1401 N N . ARG A 1 174 ? 3.463 -8.638 -10.779 1.00 79.06 174 ARG A N 1
ATOM 1402 C CA . ARG A 1 174 ? 4.118 -8.690 -12.098 1.00 79.06 174 ARG A CA 1
ATOM 1403 C C . ARG A 1 174 ? 5.261 -9.708 -12.201 1.00 79.06 174 ARG A C 1
ATOM 1405 O O . ARG A 1 174 ? 5.805 -9.863 -13.293 1.00 79.06 174 ARG A O 1
ATOM 1412 N N . GLY A 1 175 ? 5.598 -10.406 -11.111 1.00 74.69 175 GLY A N 1
ATOM 1413 C CA . GLY A 1 175 ? 6.612 -11.468 -11.080 1.00 74.69 175 GLY A CA 1
ATOM 1414 C C . GLY A 1 175 ? 7.990 -11.079 -10.528 1.00 74.69 175 GLY A C 1
ATOM 1415 O O . GLY A 1 175 ? 8.945 -11.792 -10.822 1.00 74.69 175 GLY A O 1
ATOM 1416 N N . LEU A 1 176 ? 8.073 -9.996 -9.737 1.00 69.25 176 LEU A N 1
ATOM 1417 C CA . LEU A 1 176 ? 9.286 -9.344 -9.210 1.00 69.25 176 LEU A CA 1
ATOM 1418 C C . LEU A 1 176 ? 10.294 -8.905 -10.299 1.00 69.25 176 LEU A C 1
ATOM 1420 O O . LEU A 1 176 ? 10.426 -9.537 -11.350 1.00 69.25 176 LEU A O 1
ATOM 1424 N N . PRO A 1 177 ? 11.014 -7.785 -10.112 1.00 61.22 177 PRO A N 1
ATOM 1425 C CA . PRO A 1 177 ? 12.077 -7.416 -11.037 1.00 61.22 177 PRO A CA 1
ATOM 1426 C C . PRO A 1 177 ? 13.164 -8.496 -10.997 1.00 61.22 177 PRO A C 1
ATOM 1428 O O . PRO A 1 177 ? 13.744 -8.770 -9.950 1.00 61.22 177 PRO A O 1
ATOM 1431 N N . ARG A 1 178 ? 13.458 -9.131 -12.136 1.00 49.09 178 ARG A N 1
ATOM 1432 C CA . ARG A 1 178 ? 14.653 -9.970 -12.244 1.00 49.09 178 ARG A CA 1
ATOM 1433 C C . ARG A 1 178 ? 15.870 -9.056 -12.173 1.00 49.09 178 ARG A C 1
ATOM 1435 O O . ARG A 1 178 ? 16.132 -8.324 -13.127 1.00 49.09 178 ARG A O 1
ATOM 1442 N N . ALA A 1 179 ? 16.612 -9.125 -11.069 1.00 42.84 179 ALA A N 1
ATOM 1443 C CA . ALA A 1 179 ? 17.978 -8.630 -11.018 1.00 42.84 179 ALA A CA 1
ATOM 1444 C C . ALA A 1 179 ? 18.728 -9.177 -12.250 1.00 42.84 179 ALA A C 1
ATOM 1446 O O . ALA A 1 179 ? 18.787 -10.387 -12.467 1.00 42.84 179 ALA A O 1
ATOM 1447 N N . ASN A 1 180 ? 19.238 -8.272 -13.084 1.00 36.88 180 ASN A N 1
ATOM 1448 C CA . ASN A 1 180 ? 19.950 -8.535 -14.338 1.00 36.88 180 ASN A CA 1
ATOM 1449 C C . ASN A 1 180 ? 19.143 -9.161 -15.490 1.00 36.88 180 ASN A C 1
ATOM 1451 O O . ASN A 1 180 ? 19.336 -10.314 -15.874 1.00 36.88 180 ASN A O 1
ATOM 1455 N N . THR A 1 181 ? 18.412 -8.318 -16.217 1.00 33.03 181 THR A N 1
ATOM 1456 C CA . THR A 1 181 ? 18.477 -8.379 -17.684 1.00 33.03 181 THR A CA 1
ATOM 1457 C C . THR A 1 181 ? 19.198 -7.138 -18.192 1.00 33.03 181 THR A C 1
ATOM 1459 O O . THR A 1 181 ? 18.701 -6.026 -18.059 1.00 33.03 181 THR A O 1
ATOM 1462 N N . HIS A 1 182 ? 20.377 -7.337 -18.789 1.00 37.06 182 HIS A N 1
ATOM 1463 C CA . HIS A 1 182 ? 21.217 -6.347 -19.483 1.00 37.06 182 HIS A CA 1
ATOM 1464 C C . HIS A 1 182 ? 20.567 -5.735 -20.747 1.00 37.06 182 HIS A C 1
ATOM 1466 O O . HIS A 1 182 ? 21.221 -5.423 -21.737 1.00 37.06 182 HIS A O 1
ATOM 1472 N N . SER A 1 183 ? 19.260 -5.546 -20.730 1.00 41.03 183 SER A N 1
ATOM 1473 C CA . SER A 1 183 ? 18.474 -4.919 -21.776 1.00 41.03 183 SER A CA 1
ATOM 1474 C C . SER A 1 183 ? 17.350 -4.239 -21.003 1.00 41.03 183 SER A C 1
ATOM 1476 O O . SER A 1 183 ? 16.597 -4.907 -20.313 1.00 41.03 183 SER A O 1
ATOM 1478 N N . GLU A 1 184 ? 17.229 -2.924 -20.963 1.00 40.28 184 GLU A N 1
ATOM 1479 C CA . GLU A 1 184 ? 17.127 -2.082 -22.135 1.00 40.28 184 GLU A CA 1
ATOM 1480 C C . GLU A 1 184 ? 17.594 -0.665 -21.785 1.00 40.28 184 GLU A C 1
ATOM 1482 O O . GLU A 1 184 ? 17.224 -0.102 -20.754 1.00 40.28 184 GLU A O 1
ATOM 1487 N N . LYS A 1 185 ? 18.299 -0.017 -22.716 1.00 38.16 185 LYS A N 1
ATOM 1488 C CA . LYS A 1 185 ? 18.202 1.438 -22.885 1.00 38.16 185 LYS A CA 1
ATOM 1489 C C . LYS A 1 185 ? 16.754 1.763 -23.294 1.00 38.16 185 LYS A C 1
ATOM 1491 O O . LYS A 1 185 ? 16.495 2.074 -24.452 1.00 38.16 185 LYS A O 1
ATOM 1496 N N . LYS A 1 186 ? 15.788 1.578 -22.390 1.00 46.31 186 LYS A N 1
ATOM 1497 C CA . LYS A 1 186 ? 14.373 1.861 -22.634 1.00 46.31 186 LYS A CA 1
ATOM 1498 C C . LYS A 1 186 ? 14.160 3.357 -22.439 1.00 46.31 186 LYS A C 1
ATOM 1500 O O . LYS A 1 186 ? 14.510 3.921 -21.408 1.00 46.31 186 LYS A O 1
ATOM 1505 N N . GLU A 1 187 ? 13.642 3.970 -23.493 1.00 49.22 187 GLU A N 1
ATOM 1506 C CA . GLU A 1 187 ? 13.144 5.338 -23.607 1.00 49.22 187 GLU A CA 1
ATOM 1507 C C . GLU A 1 187 ? 12.780 5.992 -22.257 1.00 49.22 187 GLU A C 1
ATOM 1509 O O . GLU A 1 187 ? 11.877 5.537 -21.551 1.00 49.22 187 GLU A O 1
ATOM 1514 N N . ASN A 1 188 ? 13.454 7.098 -21.916 1.00 53.97 188 ASN A N 1
ATOM 1515 C CA . ASN A 1 188 ? 13.238 7.865 -20.677 1.00 53.97 188 ASN A CA 1
ATOM 1516 C C . ASN A 1 188 ? 11.758 8.284 -20.483 1.00 53.97 188 ASN A C 1
ATOM 1518 O O . ASN A 1 188 ? 11.289 8.477 -19.363 1.00 53.97 188 ASN A O 1
ATOM 1522 N N . SER A 1 189 ? 10.997 8.362 -21.582 1.00 55.97 189 SER A N 1
ATOM 1523 C CA . SER A 1 189 ? 9.562 8.648 -21.609 1.00 55.97 189 SER A CA 1
ATOM 1524 C C . SER A 1 189 ? 8.710 7.561 -20.942 1.00 55.97 189 SER A C 1
ATOM 1526 O O . SER A 1 189 ? 7.724 7.898 -20.294 1.00 55.97 189 SER A O 1
ATOM 1528 N N . GLY A 1 190 ? 9.072 6.277 -21.051 1.00 70.25 190 GLY A N 1
ATOM 1529 C CA . GLY A 1 190 ? 8.315 5.169 -20.455 1.00 70.25 190 GLY A CA 1
ATOM 1530 C C . GLY A 1 190 ? 8.456 5.095 -18.934 1.00 70.25 190 GLY A C 1
ATOM 1531 O O . GLY A 1 190 ? 7.482 4.816 -18.234 1.00 70.25 190 GLY A O 1
ATOM 1532 N N . ARG A 1 191 ? 9.649 5.421 -18.416 1.00 78.88 191 ARG A N 1
ATOM 1533 C CA . ARG A 1 191 ? 9.964 5.377 -16.979 1.00 78.88 191 ARG A CA 1
ATOM 1534 C C . ARG A 1 191 ? 9.069 6.308 -16.164 1.00 78.88 191 ARG A C 1
ATOM 1536 O O . ARG A 1 191 ? 8.587 5.899 -15.113 1.00 78.88 191 ARG A O 1
ATOM 1543 N N . PHE A 1 192 ? 8.808 7.515 -16.666 1.00 83.31 192 PHE A N 1
ATOM 1544 C CA . PHE A 1 192 ? 7.913 8.471 -16.013 1.00 83.31 192 PHE A CA 1
ATOM 1545 C C . PHE A 1 192 ? 6.520 7.871 -15.772 1.00 83.31 192 PHE A C 1
ATOM 1547 O O . PHE A 1 192 ? 6.035 7.882 -14.645 1.00 83.31 192 PHE A O 1
ATOM 1554 N N . TYR A 1 193 ? 5.899 7.294 -16.807 1.00 83.94 193 TYR A N 1
ATOM 1555 C CA . TYR A 1 193 ? 4.555 6.722 -16.688 1.00 83.94 193 TYR A CA 1
ATOM 1556 C C . TYR A 1 193 ? 4.527 5.504 -15.763 1.00 83.94 193 TYR A C 1
ATOM 1558 O O . TYR A 1 193 ? 3.591 5.373 -14.979 1.00 83.94 193 TYR A O 1
ATOM 1566 N N . CYS A 1 194 ? 5.554 4.646 -15.811 1.00 85.81 194 CYS A N 1
ATOM 1567 C CA . CYS A 1 194 ? 5.684 3.535 -14.866 1.00 85.81 194 CYS A CA 1
ATOM 1568 C C . CYS A 1 194 ? 5.707 4.044 -13.423 1.00 85.81 194 CYS A C 1
ATOM 1570 O O . CYS A 1 194 ? 4.880 3.624 -12.618 1.00 85.81 194 CYS A O 1
ATOM 1572 N N . LEU A 1 195 ? 6.583 5.010 -13.125 1.00 86.81 195 LEU A N 1
ATOM 1573 C CA . LEU A 1 195 ? 6.690 5.604 -11.793 1.00 86.81 195 LEU A CA 1
ATOM 1574 C C . LEU A 1 195 ? 5.381 6.284 -11.375 1.00 86.81 195 LEU A C 1
ATOM 1576 O O . LEU A 1 195 ? 4.953 6.124 -10.239 1.00 86.81 195 LEU A O 1
ATOM 1580 N N . SER A 1 196 ? 4.706 7.011 -12.272 1.00 89.19 196 SER A N 1
ATOM 1581 C CA . SER A 1 196 ? 3.415 7.639 -11.964 1.00 89.19 196 SER A CA 1
ATOM 1582 C C . SER A 1 196 ? 2.349 6.618 -11.580 1.00 89.19 196 SER A C 1
ATOM 1584 O O . SER A 1 196 ? 1.616 6.846 -10.619 1.00 89.19 196 SER A O 1
ATOM 1586 N N . VAL A 1 197 ? 2.266 5.490 -12.293 1.00 90.31 197 VAL A N 1
ATOM 1587 C CA . VAL A 1 197 ? 1.335 4.408 -11.946 1.00 90.31 197 VAL A CA 1
ATOM 1588 C C . VAL A 1 197 ? 1.734 3.764 -10.617 1.00 90.31 197 VAL A C 1
ATOM 1590 O O . VAL A 1 197 ? 0.878 3.600 -9.752 1.00 90.31 197 VAL A O 1
ATOM 1593 N N . GLU A 1 198 ? 3.017 3.479 -10.394 1.00 91.88 198 GLU A N 1
ATOM 1594 C CA . GLU A 1 198 ? 3.513 2.919 -9.129 1.00 91.88 198 GLU A CA 1
ATOM 1595 C C . GLU A 1 198 ? 3.235 3.842 -7.931 1.00 91.88 198 GLU A C 1
ATOM 1597 O O . GLU A 1 198 ? 2.759 3.384 -6.892 1.00 91.88 198 GLU A O 1
ATOM 1602 N N . TYR A 1 199 ? 3.459 5.152 -8.066 1.00 92.56 199 TYR A N 1
ATOM 1603 C CA . TYR A 1 199 ? 3.117 6.136 -7.037 1.00 92.56 199 TYR A CA 1
ATOM 1604 C C . TYR A 1 199 ? 1.603 6.269 -6.835 1.00 92.56 199 TYR A C 1
ATOM 1606 O O . TYR A 1 199 ? 1.166 6.484 -5.703 1.00 92.56 199 TYR A O 1
ATOM 1614 N N . ALA A 1 200 ? 0.795 6.105 -7.887 1.00 93.69 200 ALA A N 1
ATOM 1615 C CA . ALA A 1 200 ? -0.662 6.096 -7.773 1.00 93.69 200 ALA A CA 1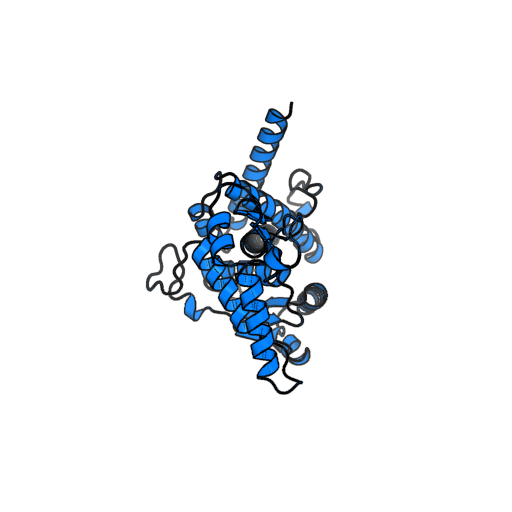
ATOM 1616 C C . ALA A 1 200 ? -1.177 4.878 -7.005 1.00 93.69 200 ALA A C 1
ATOM 1618 O O . ALA A 1 200 ? -1.970 5.041 -6.077 1.00 93.69 200 ALA A O 1
ATOM 1619 N N . LEU A 1 201 ? -0.697 3.679 -7.344 1.00 94.94 201 LEU A N 1
ATOM 1620 C CA . LEU A 1 201 ? -1.047 2.442 -6.642 1.00 94.94 201 LEU A CA 1
ATOM 1621 C C . LEU A 1 201 ? -0.536 2.454 -5.200 1.00 94.94 201 LEU A C 1
ATOM 1623 O O . LEU A 1 201 ? -1.276 2.080 -4.292 1.00 94.94 201 LEU A O 1
ATOM 1627 N N . GLY A 1 202 ? 0.681 2.962 -4.985 1.00 94.94 202 GLY A N 1
ATOM 1628 C CA . GLY A 1 202 ? 1.244 3.201 -3.661 1.00 94.94 202 GLY A CA 1
ATOM 1629 C C . GLY A 1 202 ? 0.338 4.097 -2.819 1.00 94.94 202 GLY A C 1
ATOM 1630 O O . GLY A 1 202 ? -0.083 3.714 -1.730 1.00 94.94 202 GLY A O 1
ATOM 1631 N N . TYR A 1 203 ? -0.021 5.273 -3.345 1.00 94.12 203 TYR A N 1
ATOM 1632 C CA . TYR A 1 203 ? -0.855 6.229 -2.618 1.00 94.12 203 TYR A CA 1
ATOM 1633 C C . TYR A 1 203 ? -2.252 5.688 -2.322 1.00 94.12 203 TYR A C 1
ATOM 1635 O O . TYR A 1 203 ? -2.746 5.837 -1.200 1.00 94.12 203 TYR A O 1
ATOM 1643 N N . PHE A 1 204 ? -2.866 5.046 -3.319 1.00 94.44 204 PHE A N 1
ATOM 1644 C CA . PHE A 1 204 ? -4.148 4.366 -3.184 1.00 94.44 204 PHE A CA 1
ATOM 1645 C C . PHE A 1 204 ? -4.095 3.304 -2.079 1.00 94.44 204 PHE A C 1
ATOM 1647 O O . PHE A 1 204 ? -4.924 3.318 -1.172 1.00 94.44 204 PHE A O 1
ATOM 1654 N N . GLY A 1 205 ? -3.095 2.419 -2.109 1.00 94.06 205 GLY A N 1
ATOM 1655 C CA . GLY A 1 205 ? -2.957 1.354 -1.121 1.00 94.06 205 GLY A CA 1
ATOM 1656 C C . GLY A 1 205 ? -2.723 1.885 0.293 1.00 94.06 205 GLY A C 1
ATOM 1657 O O . GLY A 1 205 ? -3.314 1.366 1.237 1.00 94.06 205 GLY A O 1
ATOM 1658 N N . THR A 1 206 ? -1.989 2.994 0.451 1.00 94.12 206 THR A N 1
ATOM 1659 C CA . THR A 1 206 ? -1.925 3.691 1.743 1.00 94.12 206 THR A CA 1
ATOM 1660 C C . THR A 1 206 ? -3.295 4.159 2.211 1.00 94.12 206 THR A C 1
ATOM 1662 O O . THR A 1 206 ? -3.587 4.016 3.384 1.00 94.12 206 THR A O 1
ATOM 1665 N N . ARG A 1 207 ? -4.142 4.725 1.343 1.00 92.25 207 ARG A N 1
ATOM 1666 C CA . ARG A 1 207 ? -5.483 5.192 1.744 1.00 92.25 207 ARG A CA 1
ATOM 1667 C C . ARG A 1 207 ? -6.416 4.041 2.121 1.00 92.25 207 ARG A C 1
ATOM 1669 O O . ARG A 1 207 ? -7.256 4.222 2.991 1.00 92.25 207 ARG A O 1
ATOM 1676 N N . VAL A 1 208 ? -6.234 2.865 1.517 1.00 91.75 208 VAL A N 1
ATOM 1677 C CA . VAL A 1 208 ? -6.954 1.636 1.889 1.00 91.75 208 VAL A CA 1
ATOM 1678 C C . VAL A 1 208 ? -6.508 1.112 3.257 1.00 91.75 208 VAL A C 1
ATOM 1680 O O . VAL A 1 208 ? -7.347 0.773 4.085 1.00 91.75 208 VAL A O 1
ATOM 1683 N N . LEU A 1 209 ? -5.197 1.035 3.498 1.00 90.62 209 LEU A N 1
ATOM 1684 C CA . LEU A 1 209 ? -4.624 0.444 4.716 1.00 90.62 209 LEU A CA 1
ATOM 1685 C C . LEU A 1 209 ? -4.538 1.428 5.895 1.00 90.62 209 LEU A C 1
ATOM 1687 O O . LEU A 1 209 ? -4.538 1.017 7.051 1.00 90.62 209 LEU A O 1
ATOM 1691 N N . TYR A 1 210 ? -4.454 2.723 5.600 1.00 90.12 210 TYR A N 1
ATOM 1692 C CA . TYR A 1 210 ? -4.335 3.829 6.546 1.00 90.12 210 TYR A CA 1
ATOM 1693 C C . TYR A 1 210 ? -5.230 5.011 6.107 1.00 90.12 210 TYR A C 1
ATOM 1695 O O . TYR A 1 210 ? -4.743 6.009 5.556 1.00 90.12 210 TYR A O 1
ATOM 1703 N N . PRO A 1 211 ? -6.556 4.930 6.346 1.00 84.69 211 PRO A N 1
ATOM 1704 C CA . PRO A 1 211 ? -7.517 5.952 5.913 1.00 84.69 211 PRO A CA 1
ATOM 1705 C C . PRO A 1 211 ? -7.272 7.346 6.504 1.00 84.69 211 PRO A C 1
ATOM 1707 O O . PRO A 1 211 ? -7.597 8.339 5.862 1.00 84.69 211 PRO A O 1
ATOM 1710 N N . ALA A 1 212 ? -6.633 7.430 7.678 1.00 82.25 212 ALA A N 1
ATOM 1711 C CA . ALA A 1 212 ? -6.272 8.683 8.347 1.00 82.25 212 ALA A CA 1
ATOM 1712 C C . ALA A 1 212 ? -5.148 9.474 7.642 1.00 82.25 212 ALA A C 1
ATOM 1714 O O . ALA A 1 212 ? -4.690 10.499 8.151 1.00 82.25 212 ALA A O 1
ATOM 1715 N N . ARG A 1 213 ? -4.658 9.012 6.480 1.00 80.69 213 ARG A N 1
ATOM 1716 C CA . ARG A 1 213 ? -3.684 9.755 5.674 1.00 80.69 213 ARG A CA 1
ATOM 1717 C C . ARG A 1 213 ? -4.242 11.149 5.337 1.00 80.69 213 ARG A C 1
ATOM 1719 O O . ARG A 1 213 ? -5.271 11.222 4.666 1.00 80.69 213 ARG A O 1
ATOM 1726 N N . PRO A 1 214 ? -3.534 12.243 5.680 1.00 76.50 214 PRO A N 1
ATOM 1727 C CA . PRO A 1 214 ? -3.932 13.581 5.269 1.00 76.50 214 PRO A CA 1
ATOM 1728 C C . PRO A 1 214 ? -4.024 13.664 3.745 1.00 76.50 214 PRO A C 1
ATOM 1730 O O . PRO A 1 214 ? -3.109 13.229 3.029 1.00 76.50 214 PRO A O 1
ATOM 1733 N N . GLN A 1 215 ? -5.121 14.225 3.242 1.00 69.06 215 GLN A N 1
ATOM 1734 C CA . GLN A 1 215 ? -5.260 14.491 1.817 1.00 69.06 215 GLN A CA 1
ATOM 1735 C C . GLN A 1 215 ? -4.174 15.494 1.409 1.00 69.06 215 GLN A C 1
ATOM 1737 O O . GLN A 1 215 ? -4.038 16.561 2.009 1.00 69.06 215 GLN A O 1
ATOM 1742 N N . LYS A 1 216 ? -3.351 15.134 0.418 1.00 65.69 216 LYS A N 1
ATOM 1743 C CA . LYS A 1 216 ? -2.400 16.091 -0.158 1.00 65.69 216 LYS A CA 1
ATOM 1744 C C . LYS A 1 216 ? -3.185 17.063 -1.032 1.00 65.69 216 LYS A C 1
ATOM 1746 O O . LYS A 1 216 ? -4.033 16.628 -1.806 1.00 65.69 216 LYS A O 1
ATOM 1751 N N . ASP A 1 217 ? -2.890 18.351 -0.884 1.00 51.62 217 ASP A N 1
ATOM 1752 C CA . ASP A 1 217 ? -3.572 19.438 -1.583 1.00 51.62 217 ASP A CA 1
ATOM 1753 C C . ASP A 1 217 ? -3.642 19.182 -3.103 1.00 51.62 217 ASP A C 1
ATOM 1755 O O . ASP A 1 217 ? -2.632 18.956 -3.776 1.00 51.62 217 ASP A O 1
ATOM 1759 N N . GLU A 1 218 ? -4.862 19.201 -3.645 1.00 51.88 218 GLU A N 1
ATOM 1760 C CA . GLU A 1 218 ? -5.160 18.935 -5.055 1.00 51.88 218 GLU A CA 1
ATOM 1761 C C . GLU A 1 218 ? -4.709 20.060 -6.004 1.00 51.88 218 GLU A C 1
ATOM 1763 O O . GLU A 1 218 ? -4.866 19.943 -7.227 1.00 51.88 218 GLU A O 1
ATOM 1768 N N . SER A 1 219 ? -4.165 21.163 -5.479 1.00 44.66 219 SER A N 1
ATOM 1769 C CA . SER A 1 219 ? -3.744 22.336 -6.258 1.00 44.66 219 SER A CA 1
ATOM 1770 C C . SER A 1 219 ? -2.664 22.040 -7.319 1.00 44.66 219 SER A C 1
ATOM 1772 O O . SER A 1 219 ? -2.522 22.803 -8.284 1.00 44.66 219 SER A O 1
ATOM 1774 N N . LEU A 1 220 ? -1.982 20.893 -7.203 1.00 46.31 220 LEU A N 1
ATOM 1775 C CA . LEU A 1 220 ? -0.978 20.354 -8.136 1.00 46.31 220 LEU A CA 1
ATOM 1776 C C . LEU A 1 220 ? -1.498 19.203 -9.022 1.00 46.31 220 LEU A C 1
ATOM 1778 O O . LEU A 1 220 ? -0.714 18.488 -9.644 1.00 46.31 220 LEU A O 1
ATOM 1782 N N . ALA A 1 221 ? -2.819 19.016 -9.106 1.00 47.88 221 ALA A N 1
ATOM 1783 C CA . ALA A 1 221 ? -3.442 18.000 -9.951 1.00 47.88 221 ALA A CA 1
ATOM 1784 C C . ALA A 1 221 ? -2.908 18.014 -11.408 1.00 47.88 221 ALA A C 1
ATOM 1786 O O . ALA A 1 221 ? -2.619 19.086 -11.953 1.00 47.88 221 ALA A O 1
ATOM 1787 N N . PRO A 1 222 ? -2.908 16.857 -12.109 1.00 47.31 222 PRO A N 1
ATOM 1788 C CA . PRO A 1 222 ? -2.419 16.687 -13.493 1.00 47.31 222 PRO A CA 1
ATOM 1789 C C . PRO A 1 222 ? -3.138 17.538 -14.566 1.00 47.31 222 PRO A C 1
ATOM 1791 O O . PRO A 1 222 ? -2.919 17.374 -15.768 1.00 47.31 222 PRO A O 1
ATOM 1794 N N . ALA A 1 223 ? -4.043 18.429 -14.161 1.00 47.00 223 ALA A N 1
ATOM 1795 C CA . ALA A 1 223 ? -4.723 19.387 -15.021 1.00 47.00 223 ALA A CA 1
ATOM 1796 C C . ALA A 1 223 ? -3.828 20.566 -15.449 1.00 47.00 223 ALA A C 1
ATOM 1798 O O . ALA A 1 223 ? -4.142 21.191 -16.455 1.00 47.00 223 ALA A O 1
ATOM 1799 N N . LYS A 1 224 ? -2.737 20.863 -14.721 1.00 45.00 224 LYS A N 1
ATOM 1800 C CA . LYS A 1 224 ? -1.784 21.942 -15.066 1.00 45.00 224 LYS A CA 1
ATOM 1801 C C . LYS A 1 224 ? -0.469 21.458 -15.683 1.00 45.00 224 LYS A C 1
ATOM 1803 O O . LYS A 1 224 ? 0.347 22.277 -16.088 1.00 45.00 224 LYS A O 1
ATOM 1808 N N . LEU A 1 225 ? -0.24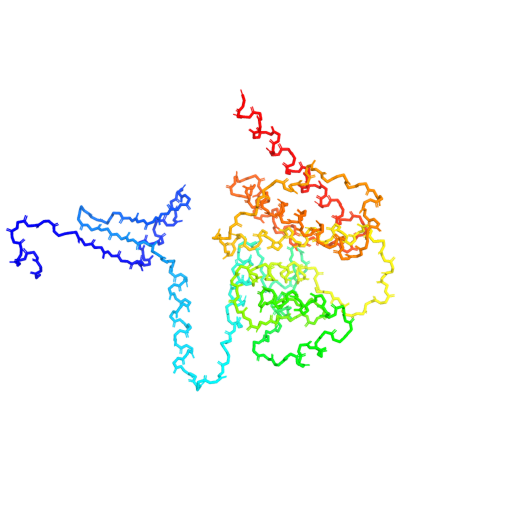7 20.147 -15.729 1.00 52.69 225 LEU A N 1
ATOM 1809 C CA . LEU A 1 225 ? 0.975 19.568 -16.272 1.00 52.69 225 LEU A CA 1
ATOM 1810 C C . LEU A 1 225 ? 0.825 19.340 -17.778 1.00 52.69 225 LEU A C 1
ATOM 1812 O O . LEU A 1 225 ? 0.225 18.352 -18.205 1.00 52.69 225 LEU A O 1
ATOM 1816 N N . ASP A 1 226 ? 1.378 20.256 -18.575 1.00 50.38 226 ASP A N 1
ATOM 1817 C CA . ASP A 1 226 ? 1.650 20.019 -19.994 1.00 50.38 226 ASP A CA 1
ATOM 1818 C C . ASP A 1 226 ? 2.759 18.961 -20.107 1.00 50.38 226 ASP A C 1
ATOM 1820 O O . ASP A 1 226 ? 3.960 19.247 -20.086 1.00 50.38 226 ASP A O 1
ATOM 1824 N N . LEU A 1 227 ? 2.335 17.697 -20.192 1.00 58.25 227 LEU A N 1
ATOM 1825 C CA . LEU A 1 227 ? 3.181 16.526 -20.444 1.00 58.25 227 LEU A CA 1
ATOM 1826 C C . LEU A 1 227 ? 3.649 16.477 -21.909 1.00 58.25 227 LEU A C 1
ATOM 1828 O O . LEU A 1 227 ? 3.493 15.468 -22.600 1.00 58.25 227 LEU A O 1
ATOM 1832 N N . ASN A 1 228 ? 4.215 17.575 -22.402 1.00 53.59 228 ASN A N 1
ATOM 1833 C CA . ASN A 1 228 ? 4.866 17.594 -23.703 1.00 53.59 228 ASN A CA 1
ATOM 1834 C C . ASN A 1 228 ? 6.140 16.736 -23.636 1.00 53.59 228 ASN A C 1
ATOM 1836 O O . ASN A 1 228 ? 6.796 16.644 -22.596 1.00 53.59 228 ASN A O 1
ATOM 1840 N N . GLN A 1 229 ? 6.509 16.096 -24.751 1.00 49.41 229 GLN A N 1
ATOM 1841 C CA . GLN A 1 229 ? 7.692 15.222 -24.824 1.00 49.41 229 GLN A CA 1
ATOM 1842 C C . GLN A 1 229 ? 8.995 15.941 -24.421 1.00 49.41 229 GLN A C 1
ATOM 1844 O O . GLN A 1 229 ? 9.940 15.290 -23.984 1.00 49.41 229 GLN A O 1
ATOM 1849 N N . GLU A 1 230 ? 9.034 17.272 -24.516 1.00 44.91 230 GLU A N 1
ATOM 1850 C CA . GLU A 1 230 ? 10.151 18.117 -24.082 1.00 44.91 230 GLU A CA 1
ATOM 1851 C C . GLU A 1 230 ? 10.237 18.269 -22.552 1.00 44.91 230 GLU A C 1
ATOM 1853 O O . GLU A 1 230 ? 11.337 18.246 -22.007 1.00 44.91 230 GLU A O 1
ATOM 1858 N N . THR A 1 231 ? 9.107 18.309 -21.832 1.00 49.72 231 THR A N 1
ATOM 1859 C CA . THR A 1 231 ? 9.052 18.370 -20.355 1.00 49.72 231 THR A CA 1
ATOM 1860 C C . THR A 1 231 ? 9.500 17.055 -19.701 1.00 49.72 231 THR A C 1
ATOM 1862 O O . THR A 1 231 ? 9.925 17.029 -18.552 1.00 49.72 231 THR A O 1
ATOM 1865 N N . LEU A 1 232 ? 9.439 15.943 -20.438 1.00 53.72 232 LEU A N 1
ATOM 1866 C CA . LEU A 1 232 ? 9.895 14.617 -19.997 1.00 53.72 232 LEU A CA 1
ATOM 1867 C C . LEU A 1 232 ? 11.402 14.388 -20.232 1.00 53.72 232 LEU A C 1
ATOM 1869 O O . LEU A 1 232 ? 11.932 13.352 -19.834 1.00 53.72 232 LEU A O 1
ATOM 1873 N N . ARG A 1 233 ? 12.106 15.338 -20.872 1.00 51.28 233 ARG A N 1
ATOM 1874 C CA . ARG A 1 233 ? 13.572 15.309 -21.069 1.00 51.28 233 ARG A CA 1
ATOM 1875 C C . ARG A 1 233 ? 14.364 15.906 -19.900 1.00 51.28 233 ARG A C 1
ATOM 1877 O O . ARG A 1 233 ? 15.580 16.031 -19.993 1.00 51.28 233 ARG A O 1
ATOM 1884 N N . ILE A 1 234 ? 13.687 16.293 -18.825 1.00 52.47 234 ILE A N 1
ATOM 1885 C CA . ILE A 1 234 ? 14.304 16.897 -17.645 1.00 52.47 234 ILE A CA 1
ATOM 1886 C C . ILE A 1 234 ? 15.092 15.825 -16.855 1.00 52.47 234 ILE A C 1
ATOM 1888 O O . ILE A 1 234 ? 14.698 14.659 -16.850 1.00 52.47 234 ILE A O 1
ATOM 1892 N N . ASP A 1 235 ? 16.194 16.230 -16.201 1.00 57.16 235 ASP A N 1
ATOM 1893 C CA . ASP A 1 235 ? 17.023 15.441 -15.268 1.00 57.16 235 ASP A CA 1
ATOM 1894 C C . ASP A 1 235 ? 16.236 14.352 -14.512 1.00 57.16 235 ASP A C 1
ATOM 1896 O O . ASP A 1 235 ? 15.152 14.617 -13.982 1.00 57.16 235 ASP A O 1
ATOM 1900 N N . GLY A 1 236 ? 16.805 13.145 -14.391 1.00 57.25 236 GLY A N 1
ATOM 1901 C CA . GLY A 1 236 ? 16.128 11.971 -13.815 1.00 57.25 236 GLY A CA 1
ATOM 1902 C C . GLY A 1 236 ? 15.468 12.212 -12.449 1.00 57.25 236 GLY A C 1
ATOM 1903 O O . GLY A 1 236 ? 14.354 11.748 -12.220 1.00 57.25 236 GLY A O 1
ATOM 1904 N N . ILE A 1 237 ? 16.090 13.030 -11.593 1.00 55.84 237 ILE A N 1
ATOM 1905 C CA . ILE A 1 237 ? 15.579 13.402 -10.261 1.00 55.84 237 ILE A CA 1
ATOM 1906 C C . ILE A 1 237 ? 14.293 14.243 -10.353 1.00 55.84 237 ILE A C 1
ATOM 1908 O O . ILE A 1 237 ? 13.326 14.011 -9.628 1.00 55.84 237 ILE A O 1
ATOM 1912 N N . LYS A 1 238 ? 14.238 15.210 -11.276 1.00 63.53 238 LYS A N 1
ATOM 1913 C CA . LYS A 1 238 ? 13.045 16.049 -11.484 1.00 63.53 238 LYS A CA 1
ATOM 1914 C C . LYS A 1 238 ? 11.910 15.243 -12.122 1.00 63.53 238 LYS A C 1
ATOM 1916 O O . LYS A 1 238 ? 10.747 15.483 -11.806 1.00 63.53 238 LYS A O 1
ATOM 1921 N N . SER A 1 239 ? 12.243 14.274 -12.978 1.00 72.12 239 SER A N 1
ATOM 1922 C CA . SER A 1 239 ? 11.272 13.347 -13.573 1.00 72.12 239 SER A CA 1
ATOM 1923 C C . SER A 1 239 ? 10.597 12.466 -12.514 1.00 72.12 239 SER A C 1
ATOM 1925 O O . SER A 1 239 ? 9.377 12.304 -12.540 1.00 72.12 239 SER A O 1
ATOM 1927 N N . GLU A 1 240 ? 11.345 11.969 -11.523 1.00 76.88 240 GLU A N 1
ATOM 1928 C CA . GLU A 1 240 ? 10.782 11.158 -10.438 1.00 76.88 240 GLU A CA 1
ATOM 1929 C C . GLU A 1 240 ? 9.911 11.968 -9.471 1.00 76.88 240 GLU A C 1
ATOM 1931 O O . GLU A 1 240 ? 8.792 11.552 -9.163 1.00 76.88 240 GLU A O 1
ATOM 1936 N N . ALA A 1 241 ? 10.370 13.147 -9.038 1.00 79.31 241 ALA A N 1
ATOM 1937 C CA . ALA A 1 241 ? 9.565 14.030 -8.192 1.00 79.31 241 ALA A CA 1
ATOM 1938 C C . ALA A 1 241 ? 8.241 14.410 -8.880 1.00 79.31 241 ALA A C 1
ATOM 1940 O O . ALA A 1 241 ? 7.177 14.402 -8.256 1.00 79.31 241 ALA A O 1
ATOM 1941 N N . MET A 1 242 ? 8.289 14.672 -10.190 1.00 80.75 242 MET A N 1
ATOM 1942 C CA . MET A 1 242 ? 7.097 14.939 -10.989 1.00 80.75 242 MET A CA 1
ATOM 1943 C C . MET A 1 242 ? 6.185 13.711 -11.092 1.00 80.75 242 MET A C 1
ATOM 1945 O O . MET A 1 242 ? 4.970 13.820 -10.916 1.00 80.75 242 MET A O 1
ATOM 1949 N N . ALA A 1 243 ? 6.757 12.531 -11.343 1.00 84.81 243 ALA A N 1
ATOM 1950 C CA . ALA A 1 243 ? 6.001 11.287 -11.411 1.00 84.81 243 ALA A CA 1
ATOM 1951 C C . ALA A 1 243 ? 5.309 10.978 -10.077 1.00 84.81 243 ALA A C 1
ATOM 1953 O O . ALA A 1 243 ? 4.163 10.533 -10.084 1.00 84.81 243 ALA A O 1
ATOM 1954 N N . GLN A 1 244 ? 5.960 11.273 -8.949 1.00 86.69 244 GLN A N 1
ATOM 1955 C CA . GLN A 1 244 ? 5.381 11.148 -7.615 1.00 86.69 244 GLN A CA 1
ATOM 1956 C C . GLN A 1 244 ? 4.201 12.097 -7.411 1.00 86.69 244 GLN A C 1
ATOM 1958 O O . GLN A 1 244 ? 3.151 11.666 -6.939 1.00 86.69 244 GLN A O 1
ATOM 1963 N N . GLN A 1 245 ? 4.343 13.372 -7.779 1.00 84.12 245 GLN A N 1
ATOM 1964 C CA . GLN A 1 245 ? 3.254 14.346 -7.663 1.00 84.12 245 GLN A CA 1
ATOM 1965 C C . GLN A 1 245 ? 2.033 13.925 -8.488 1.00 84.12 245 GLN A C 1
ATOM 1967 O O . GLN A 1 245 ? 0.913 13.889 -7.970 1.00 84.12 245 GLN A O 1
ATOM 1972 N N . VAL A 1 246 ? 2.253 13.543 -9.750 1.00 84.38 246 VAL A N 1
ATOM 1973 C CA . VAL A 1 246 ? 1.188 13.041 -10.628 1.00 84.38 246 VAL A CA 1
ATOM 1974 C C . VAL A 1 246 ? 0.572 11.771 -10.049 1.00 84.38 246 VAL A C 1
ATOM 1976 O O . VAL A 1 246 ? -0.650 11.695 -9.920 1.00 84.38 246 VAL A O 1
ATOM 1979 N N . GLY A 1 247 ? 1.399 10.806 -9.649 1.00 89.56 247 GLY A N 1
ATOM 1980 C CA . GLY A 1 247 ? 0.952 9.544 -9.075 1.00 89.56 247 GLY A CA 1
ATOM 1981 C C . GLY A 1 247 ? 0.091 9.745 -7.833 1.00 89.56 247 GLY A C 1
ATOM 1982 O O . GLY A 1 247 ? -1.005 9.204 -7.765 1.00 89.56 247 GLY A O 1
ATOM 1983 N N . TYR A 1 248 ? 0.499 10.596 -6.891 1.00 90.12 248 TYR A N 1
ATOM 1984 C CA . TYR A 1 248 ? -0.292 10.885 -5.689 1.00 90.12 248 TYR A CA 1
ATOM 1985 C C . TYR A 1 248 ? -1.656 11.505 -6.012 1.00 90.12 248 TYR A C 1
ATOM 1987 O O . TYR A 1 248 ? -2.664 11.085 -5.443 1.00 90.12 248 TYR A O 1
ATOM 1995 N N . GLY A 1 249 ? -1.722 12.437 -6.968 1.00 85.88 249 GLY A N 1
ATOM 1996 C CA . GLY A 1 249 ? -2.999 12.997 -7.421 1.00 85.88 249 GLY A CA 1
ATOM 1997 C C . GLY A 1 249 ? -3.916 11.952 -8.070 1.00 85.88 249 GLY A C 1
ATOM 1998 O O . GLY A 1 249 ? -5.126 11.940 -7.822 1.00 85.88 249 GLY A O 1
ATOM 1999 N N . LEU A 1 250 ? -3.344 11.047 -8.873 1.00 88.88 250 LEU A N 1
ATOM 2000 C CA . LEU A 1 250 ? -4.077 9.930 -9.474 1.00 88.88 250 LEU A CA 1
ATOM 2001 C C . LEU A 1 250 ? -4.556 8.933 -8.417 1.00 88.88 250 LEU A C 1
ATOM 2003 O O . LEU A 1 250 ? -5.714 8.532 -8.458 1.00 88.88 250 LEU A O 1
ATOM 2007 N N . GLY A 1 251 ? -3.706 8.577 -7.453 1.00 90.81 251 GLY A N 1
ATOM 2008 C CA . GLY A 1 251 ? -4.036 7.663 -6.362 1.00 90.81 251 GLY A CA 1
ATOM 2009 C C . GLY A 1 251 ? -5.144 8.198 -5.454 1.00 90.81 251 GLY A C 1
ATOM 2010 O O . GLY A 1 251 ? -6.044 7.439 -5.101 1.00 90.81 251 GLY A O 1
ATOM 2011 N N . ASN A 1 252 ? -5.136 9.501 -5.135 1.00 88.81 252 ASN A N 1
ATOM 2012 C CA . ASN A 1 252 ? -6.239 10.142 -4.407 1.00 88.81 252 ASN A CA 1
ATOM 2013 C C . ASN A 1 252 ? -7.552 10.011 -5.185 1.00 88.81 252 ASN A C 1
ATOM 2015 O O . ASN A 1 252 ? -8.532 9.475 -4.681 1.00 88.81 252 ASN A O 1
ATOM 2019 N N . SER A 1 253 ? -7.533 10.413 -6.456 1.00 86.75 253 SER A N 1
ATOM 2020 C CA . SER A 1 253 ? -8.726 10.379 -7.305 1.00 86.75 253 SER A CA 1
ATOM 2021 C C . SER A 1 253 ? -9.247 8.956 -7.537 1.00 86.75 253 SER A C 1
ATOM 2023 O O . SER A 1 253 ? -10.450 8.755 -7.687 1.00 86.75 253 SER A O 1
ATOM 2025 N N . LEU A 1 254 ? -8.345 7.971 -7.599 1.00 89.75 254 LEU A N 1
ATOM 2026 C CA . LEU A 1 254 ? -8.678 6.554 -7.718 1.00 89.75 254 LEU A CA 1
ATOM 2027 C C . LEU A 1 254 ? -9.371 6.042 -6.450 1.00 89.75 254 LEU A C 1
ATOM 2029 O O . LEU A 1 254 ? -10.347 5.302 -6.552 1.00 89.75 254 LEU A O 1
ATOM 2033 N N . TYR A 1 255 ? -8.895 6.458 -5.275 1.00 89.88 255 TYR A N 1
ATOM 2034 C CA . TYR A 1 255 ? -9.508 6.116 -3.995 1.00 89.88 255 TYR A CA 1
ATOM 2035 C C . TYR A 1 255 ? -10.896 6.744 -3.844 1.00 89.88 255 TYR A C 1
ATOM 2037 O O . TYR A 1 255 ? -11.852 6.040 -3.528 1.00 89.88 255 TYR A O 1
ATOM 2045 N N . ASP A 1 256 ? -11.034 8.030 -4.167 1.00 87.69 256 ASP A N 1
ATOM 2046 C CA . ASP A 1 256 ? -12.322 8.728 -4.108 1.00 87.69 256 ASP A CA 1
ATOM 2047 C C . ASP A 1 256 ? -13.324 8.105 -5.104 1.00 87.69 256 ASP A C 1
ATOM 2049 O O . ASP A 1 256 ? -14.473 7.830 -4.768 1.00 87.69 256 ASP A O 1
ATOM 2053 N N . ALA A 1 257 ? -12.871 7.746 -6.313 1.00 85.94 257 ALA A N 1
ATOM 2054 C CA . ALA A 1 257 ? -13.698 7.028 -7.284 1.00 85.94 257 ALA A CA 1
ATOM 2055 C C . ALA A 1 257 ? -14.117 5.622 -6.815 1.00 85.94 257 ALA A C 1
ATOM 2057 O O . ALA A 1 257 ? -15.194 5.157 -7.195 1.00 85.94 257 ALA A O 1
ATOM 2058 N N . TYR A 1 258 ? -13.287 4.943 -6.018 1.00 88.75 258 TYR A N 1
ATOM 2059 C CA . TYR A 1 258 ? -13.645 3.676 -5.383 1.00 88.75 258 TYR A CA 1
ATOM 2060 C C . TYR A 1 258 ? -14.722 3.873 -4.307 1.00 88.75 258 TYR A C 1
ATOM 2062 O O . TYR A 1 258 ? -15.714 3.145 -4.319 1.00 88.75 258 TYR A O 1
ATOM 2070 N N . LEU A 1 259 ? -14.583 4.880 -3.434 1.00 87.75 259 LEU A N 1
ATOM 2071 C CA . LEU A 1 259 ? -15.592 5.199 -2.414 1.00 87.75 259 LEU A CA 1
ATOM 2072 C C . LEU A 1 259 ? -16.946 5.575 -3.029 1.00 87.75 259 LEU A C 1
ATOM 2074 O O . LEU A 1 259 ? -17.990 5.152 -2.544 1.00 87.75 259 LEU A O 1
ATOM 2078 N N . GLU A 1 260 ? -16.931 6.294 -4.150 1.00 86.75 260 GLU A N 1
ATOM 2079 C CA . GLU A 1 260 ? -18.136 6.641 -4.911 1.00 86.75 260 GLU A CA 1
ATOM 2080 C C . GLU A 1 260 ? -18.726 5.465 -5.723 1.00 86.75 260 GLU A C 1
ATOM 2082 O O . GLU A 1 260 ? -19.712 5.640 -6.441 1.00 86.75 260 GLU A O 1
ATOM 2087 N N . GLY A 1 261 ? -18.109 4.278 -5.690 1.00 84.69 261 GLY A N 1
ATOM 2088 C CA . GLY A 1 261 ? -18.552 3.099 -6.442 1.00 84.69 261 GLY A CA 1
ATOM 2089 C C . GLY A 1 261 ? -18.341 3.183 -7.960 1.00 84.69 261 GLY A C 1
ATOM 2090 O O . GLY A 1 261 ? -18.835 2.334 -8.700 1.00 84.69 261 GLY A O 1
ATOM 2091 N N . ARG A 1 262 ? -17.601 4.188 -8.451 1.00 86.19 262 ARG A N 1
ATOM 2092 C CA . ARG A 1 262 ? -17.254 4.342 -9.879 1.00 86.19 262 ARG A CA 1
ATOM 2093 C C . ARG A 1 262 ? -16.153 3.384 -10.329 1.00 86.19 262 ARG A C 1
ATOM 2095 O O . ARG A 1 262 ? -16.041 3.116 -11.522 1.00 86.19 262 ARG A O 1
ATOM 2102 N N . VAL A 1 263 ? -15.330 2.920 -9.392 1.00 88.38 263 VAL A N 1
ATOM 2103 C CA . VAL A 1 263 ? -14.255 1.947 -9.605 1.00 88.38 263 VAL A CA 1
ATOM 2104 C C . VAL A 1 263 ? -14.496 0.766 -8.673 1.00 88.38 263 VAL A C 1
ATOM 2106 O O . VAL A 1 263 ? -14.681 0.946 -7.473 1.00 88.38 263 VAL A O 1
ATOM 2109 N N . THR A 1 264 ? -14.493 -0.450 -9.214 1.00 89.00 264 THR A N 1
ATOM 2110 C CA . THR A 1 264 ? -14.719 -1.673 -8.434 1.00 89.00 264 THR A CA 1
ATOM 2111 C C . THR A 1 264 ? -13.408 -2.276 -7.925 1.00 89.00 264 THR A C 1
ATOM 2113 O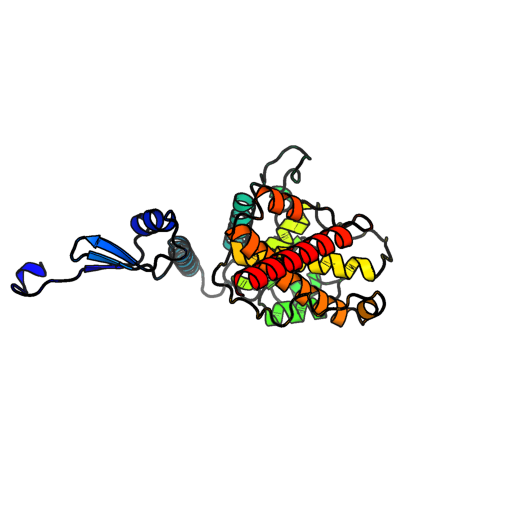 O . THR A 1 264 ? -12.325 -2.000 -8.443 1.00 89.00 264 THR A O 1
ATOM 2116 N N . ARG A 1 265 ? -13.488 -3.190 -6.948 1.00 89.44 265 ARG A N 1
ATOM 2117 C CA . ARG A 1 265 ? -12.322 -3.985 -6.509 1.00 89.44 265 ARG A CA 1
ATOM 2118 C C . ARG A 1 265 ? -11.714 -4.807 -7.648 1.00 89.44 265 ARG A C 1
ATOM 2120 O O . ARG A 1 265 ? -10.499 -4.947 -7.706 1.00 89.44 265 ARG A O 1
ATOM 2127 N N . GLY A 1 266 ? -12.534 -5.285 -8.587 1.00 87.31 266 GLY A N 1
ATOM 2128 C CA . GLY A 1 266 ? -12.061 -5.989 -9.781 1.00 87.31 266 GLY A CA 1
ATOM 2129 C C . GLY A 1 266 ? -11.238 -5.094 -10.713 1.00 87.31 266 GLY A C 1
ATOM 2130 O O . GLY A 1 266 ? -10.220 -5.533 -11.245 1.00 87.31 266 GLY A O 1
ATOM 2131 N N . ASP A 1 267 ? -11.623 -3.824 -10.868 1.00 88.69 267 ASP A N 1
ATOM 2132 C CA . ASP A 1 267 ? -10.841 -2.837 -11.627 1.00 88.69 267 ASP A CA 1
ATOM 2133 C C . ASP A 1 267 ? -9.483 -2.581 -10.972 1.00 88.69 267 ASP A C 1
ATOM 2135 O O . ASP A 1 267 ? -8.450 -2.618 -11.640 1.00 88.69 267 ASP A O 1
ATOM 2139 N N . LEU A 1 268 ? -9.479 -2.394 -9.651 1.00 91.50 268 LEU A N 1
ATOM 2140 C CA . LEU A 1 268 ? -8.265 -2.182 -8.865 1.00 91.50 268 LEU A CA 1
ATOM 2141 C C . LEU A 1 268 ? -7.340 -3.397 -8.929 1.00 91.50 268 LEU A C 1
ATOM 2143 O O . LEU A 1 268 ? -6.149 -3.250 -9.196 1.00 91.50 268 LEU A O 1
ATOM 2147 N N . ARG A 1 269 ? -7.889 -4.606 -8.777 1.00 91.06 269 ARG A N 1
ATOM 2148 C CA . ARG A 1 269 ? -7.148 -5.859 -8.939 1.00 91.06 269 ARG A CA 1
ATOM 2149 C C . ARG A 1 269 ? -6.466 -5.923 -10.307 1.00 91.06 269 ARG A C 1
ATOM 2151 O O . ARG A 1 269 ? -5.281 -6.235 -10.376 1.00 91.06 269 ARG A O 1
ATOM 2158 N N . ARG A 1 270 ? -7.172 -5.576 -11.392 1.00 89.44 270 ARG A N 1
ATOM 2159 C CA . ARG A 1 270 ? -6.583 -5.528 -12.745 1.00 89.44 270 ARG A CA 1
ATOM 2160 C C . ARG A 1 270 ? -5.433 -4.529 -12.853 1.00 89.44 270 ARG A C 1
ATOM 2162 O O . ARG A 1 270 ? -4.438 -4.847 -13.495 1.00 89.44 270 ARG A O 1
ATOM 2169 N N . LEU A 1 271 ? -5.543 -3.362 -12.217 1.00 90.94 271 LEU A N 1
ATOM 2170 C CA . LEU A 1 271 ? -4.463 -2.370 -12.194 1.00 90.94 271 LEU A CA 1
ATOM 2171 C C . LEU A 1 271 ? -3.227 -2.883 -11.440 1.00 90.94 271 LEU A C 1
ATOM 2173 O O . LEU A 1 271 ? -2.114 -2.737 -11.939 1.00 90.94 271 LEU A O 1
ATOM 2177 N N . PHE A 1 272 ? -3.406 -3.536 -10.287 1.00 90.56 272 PHE A N 1
ATOM 2178 C CA . PHE A 1 272 ? -2.293 -4.125 -9.527 1.00 90.56 272 PHE A CA 1
ATOM 2179 C C . PHE A 1 272 ? -1.582 -5.255 -10.286 1.00 90.56 272 PHE A C 1
ATOM 2181 O O . PHE A 1 272 ? -0.373 -5.414 -10.136 1.00 90.56 272 PHE A O 1
ATOM 2188 N N . LEU A 1 273 ? -2.306 -5.997 -11.127 1.00 87.62 273 LEU A N 1
ATOM 2189 C CA . LEU A 1 273 ? -1.777 -7.084 -11.960 1.00 87.62 273 LEU A CA 1
ATOM 2190 C C . LEU A 1 273 ? -1.195 -6.614 -13.305 1.00 87.62 273 LEU A C 1
ATOM 2192 O O . LEU A 1 273 ? -0.678 -7.433 -14.066 1.00 87.62 273 LEU A O 1
ATOM 2196 N N . ALA A 1 274 ? -1.304 -5.325 -13.636 1.00 85.94 274 ALA A N 1
ATOM 2197 C CA . ALA A 1 274 ? -0.923 -4.821 -14.948 1.00 85.94 274 ALA A CA 1
ATOM 2198 C C . ALA A 1 274 ? 0.594 -4.917 -15.196 1.00 85.94 274 ALA A C 1
ATOM 2200 O O . ALA A 1 274 ? 1.413 -4.447 -14.405 1.00 85.94 274 ALA A O 1
ATOM 2201 N N . GLN A 1 275 ? 0.972 -5.468 -16.351 1.00 82.00 275 GLN A N 1
ATOM 2202 C CA . GLN A 1 275 ? 2.365 -5.599 -16.777 1.00 82.00 275 GLN A CA 1
ATOM 2203 C C . GLN A 1 275 ? 2.877 -4.291 -17.400 1.00 82.00 275 GLN A C 1
ATOM 2205 O O . GLN A 1 275 ? 2.807 -4.077 -18.608 1.00 82.00 275 GLN A O 1
ATOM 2210 N N . LEU A 1 276 ? 3.431 -3.400 -16.572 1.00 78.94 276 LEU A N 1
ATOM 2211 C CA . LEU A 1 276 ? 3.954 -2.097 -17.022 1.00 78.94 276 LEU A CA 1
ATOM 2212 C C . LEU A 1 276 ? 5.227 -2.191 -17.888 1.00 78.94 276 LEU A C 1
ATOM 2214 O O . LEU A 1 276 ? 5.655 -1.192 -18.460 1.00 78.94 276 LEU A O 1
ATOM 2218 N N . GLY A 1 277 ? 5.851 -3.372 -17.977 1.00 68.69 277 GLY A N 1
ATOM 2219 C CA . GLY A 1 277 ? 7.079 -3.597 -18.751 1.00 68.69 277 GLY A CA 1
ATOM 2220 C C . GLY A 1 277 ? 6.879 -3.669 -20.270 1.00 68.69 277 GLY A C 1
ATOM 2221 O O . GLY A 1 277 ? 7.861 -3.549 -21.013 1.00 68.69 277 GLY A O 1
ATOM 2222 N N . GLU A 1 278 ? 5.635 -3.850 -20.725 1.00 72.75 278 GLU A N 1
ATOM 2223 C CA . GLU A 1 278 ? 5.277 -3.891 -22.143 1.00 72.75 278 GLU A CA 1
ATOM 2224 C C . GLU A 1 278 ? 5.356 -2.490 -22.781 1.00 72.75 278 GLU A C 1
ATOM 2226 O O . GLU A 1 278 ? 4.889 -1.510 -22.185 1.00 72.75 278 GLU A O 1
ATOM 2231 N N . PRO A 1 279 ? 5.926 -2.354 -23.996 1.00 72.00 279 PRO A N 1
ATOM 2232 C CA . PRO A 1 279 ? 6.063 -1.061 -24.660 1.00 72.00 279 PRO A CA 1
ATOM 2233 C C . PRO A 1 279 ? 4.718 -0.331 -24.783 1.00 72.00 279 PRO A C 1
ATOM 2235 O O . PRO A 1 279 ? 3.755 -0.858 -25.329 1.00 72.00 279 PRO A O 1
ATOM 2238 N N . GLY A 1 280 ? 4.648 0.901 -24.273 1.00 75.06 280 GLY A N 1
ATOM 2239 C CA . GLY A 1 280 ? 3.456 1.753 -24.362 1.00 75.06 280 GLY A CA 1
ATOM 2240 C C . GLY A 1 280 ? 2.348 1.465 -23.339 1.00 75.06 280 GLY A C 1
ATOM 2241 O O . GLY A 1 280 ? 1.520 2.349 -23.115 1.00 75.06 280 GLY A O 1
ATOM 2242 N N . LYS A 1 281 ? 2.362 0.315 -22.649 1.00 82.12 281 LYS A N 1
ATOM 2243 C CA . LYS A 1 281 ? 1.293 -0.079 -21.713 1.00 82.12 281 LYS A CA 1
ATOM 2244 C C . LYS A 1 281 ? 1.193 0.838 -20.496 1.00 82.12 281 LYS A C 1
ATOM 2246 O O . LYS A 1 281 ? 0.107 1.286 -20.138 1.00 82.12 281 LYS A O 1
ATOM 2251 N N . ALA A 1 282 ? 2.330 1.185 -19.892 1.00 82.44 282 ALA A N 1
ATOM 2252 C CA . ALA A 1 282 ? 2.358 2.108 -18.757 1.00 82.44 282 ALA A CA 1
ATOM 2253 C C . ALA A 1 282 ? 1.815 3.499 -19.120 1.00 82.44 282 ALA A C 1
ATOM 2255 O O . ALA A 1 282 ? 1.092 4.117 -18.339 1.00 82.44 282 ALA A O 1
ATOM 2256 N N . ARG A 1 283 ? 2.120 3.974 -20.336 1.00 83.62 283 ARG A N 1
ATOM 2257 C CA . ARG A 1 283 ? 1.611 5.248 -20.853 1.00 83.62 283 ARG A CA 1
ATOM 2258 C C . ARG A 1 283 ? 0.100 5.206 -21.060 1.00 83.62 283 ARG A C 1
ATOM 2260 O O . ARG A 1 283 ? -0.572 6.152 -20.669 1.00 83.62 283 ARG A O 1
ATOM 2267 N N . GLU A 1 284 ? -0.419 4.135 -21.657 1.00 86.62 284 GLU A N 1
ATOM 2268 C CA . GLU A 1 284 ? -1.859 3.922 -21.845 1.00 86.62 284 GLU A CA 1
ATOM 2269 C C . GLU A 1 284 ? -2.602 4.001 -20.504 1.00 86.62 284 GLU A C 1
ATOM 2271 O O . GLU A 1 284 ? -3.438 4.884 -20.325 1.00 86.62 284 GLU A O 1
ATOM 2276 N N . ILE A 1 285 ? -2.205 3.175 -19.529 1.00 86.31 285 ILE A N 1
ATOM 2277 C CA . ILE A 1 285 ? -2.832 3.121 -18.198 1.00 86.31 285 ILE A CA 1
ATOM 2278 C C . ILE A 1 285 ? -2.755 4.481 -17.494 1.00 86.31 285 ILE A C 1
ATOM 2280 O O . ILE A 1 285 ? -3.746 4.968 -16.950 1.00 86.31 285 ILE A O 1
ATOM 2284 N N . CYS A 1 286 ? -1.590 5.135 -17.517 1.00 84.88 286 CYS A N 1
ATOM 2285 C CA . CYS A 1 286 ? -1.432 6.438 -16.877 1.00 84.88 286 CYS A CA 1
ATOM 2286 C C . CYS A 1 286 ? -2.352 7.499 -17.507 1.00 84.88 286 CYS A C 1
ATOM 2288 O O . CYS A 1 286 ? -2.972 8.287 -16.789 1.00 84.88 286 CYS A O 1
ATOM 2290 N N . LEU A 1 287 ? -2.473 7.523 -18.838 1.00 84.31 287 LEU A N 1
ATOM 2291 C CA . LEU A 1 287 ? -3.353 8.461 -19.539 1.00 84.31 287 LEU A CA 1
ATOM 2292 C C . LEU A 1 287 ? -4.835 8.157 -19.293 1.00 84.31 287 LEU A C 1
ATOM 2294 O O . LEU A 1 287 ? -5.629 9.090 -19.157 1.00 84.31 287 LEU A O 1
ATOM 2298 N N . GLU A 1 288 ? -5.220 6.884 -19.201 1.00 86.19 288 GLU A N 1
ATOM 2299 C CA . GLU A 1 288 ? -6.575 6.478 -18.818 1.00 86.19 288 GLU A CA 1
ATOM 2300 C C . GLU A 1 288 ? -6.942 6.993 -17.426 1.00 86.19 288 GLU A C 1
ATOM 2302 O O . GLU A 1 288 ? -7.982 7.643 -17.270 1.00 86.19 288 GLU A O 1
ATOM 2307 N N . LEU A 1 289 ? -6.056 6.801 -16.442 1.00 84.19 289 LEU A N 1
ATOM 2308 C CA . LEU A 1 289 ? -6.239 7.325 -15.088 1.00 84.19 289 LEU A CA 1
ATOM 2309 C C . LEU A 1 289 ? -6.386 8.852 -15.112 1.00 84.19 289 LEU A C 1
ATOM 2311 O O . LEU A 1 289 ? -7.363 9.388 -14.586 1.00 84.19 289 LEU A O 1
ATOM 2315 N N . MET A 1 290 ? -5.485 9.565 -15.795 1.00 80.56 290 MET A N 1
ATOM 2316 C CA . MET A 1 290 ? -5.550 11.027 -15.928 1.00 80.56 290 MET A CA 1
ATOM 2317 C C . MET A 1 290 ? -6.859 11.511 -16.565 1.00 80.56 290 MET A C 1
ATOM 2319 O O . MET A 1 290 ? -7.456 12.490 -16.106 1.00 80.56 290 MET A O 1
ATOM 2323 N N . ASN A 1 291 ? -7.326 10.837 -17.616 1.00 78.75 291 ASN A N 1
ATOM 2324 C CA . ASN A 1 291 ? -8.583 11.167 -18.279 1.00 78.75 291 ASN A CA 1
ATOM 2325 C C . ASN A 1 291 ? -9.792 10.903 -17.373 1.00 78.75 291 ASN A C 1
ATOM 2327 O O . ASN A 1 291 ? -10.730 11.707 -17.365 1.00 78.75 291 ASN A O 1
ATOM 2331 N N . GLY A 1 292 ? -9.759 9.830 -16.578 1.00 76.06 292 GLY A N 1
ATOM 2332 C CA . GLY A 1 292 ? -10.759 9.537 -15.550 1.00 76.06 292 GLY A CA 1
ATOM 2333 C C . GLY A 1 292 ? -10.882 10.669 -14.529 1.00 76.06 292 GLY A C 1
ATOM 2334 O O . GLY A 1 292 ? -11.984 11.178 -14.302 1.00 76.06 292 GLY A O 1
ATOM 2335 N N . VAL A 1 293 ? -9.749 11.148 -14.002 1.00 73.56 293 VAL A N 1
ATOM 2336 C CA . VAL A 1 293 ? -9.706 12.287 -13.065 1.00 73.56 293 VAL A CA 1
ATOM 2337 C C . VAL A 1 293 ? -10.278 13.558 -13.695 1.00 73.56 293 VAL A C 1
ATOM 2339 O O . VAL A 1 293 ? -11.117 14.234 -13.097 1.00 73.56 293 VAL A O 1
ATOM 2342 N N . ARG A 1 294 ? -9.877 13.885 -14.932 1.00 74.06 294 ARG A N 1
ATOM 2343 C CA . ARG A 1 294 ? -10.367 15.080 -15.646 1.00 74.06 294 ARG A CA 1
ATOM 2344 C C . ARG A 1 294 ? -11.883 15.049 -15.850 1.00 74.06 294 ARG A C 1
ATOM 2346 O O . ARG A 1 294 ? -12.549 16.067 -15.655 1.00 74.06 294 ARG A O 1
ATOM 2353 N N . ARG A 1 295 ? -12.440 13.890 -16.218 1.00 73.88 295 ARG A N 1
ATOM 2354 C CA . ARG A 1 295 ? -13.892 13.706 -16.385 1.00 73.88 295 ARG A CA 1
ATOM 2355 C C . ARG A 1 295 ? -14.642 13.874 -15.063 1.00 73.88 295 ARG A C 1
ATOM 2357 O O . ARG A 1 295 ? -15.656 14.570 -15.045 1.00 73.88 295 ARG A O 1
ATOM 2364 N N . ALA A 1 296 ? -14.125 13.306 -13.973 1.00 69.81 296 ALA A N 1
ATOM 2365 C CA . ALA A 1 296 ? -14.713 13.447 -12.641 1.00 69.81 296 ALA A CA 1
ATOM 2366 C C . ALA A 1 296 ? -14.750 14.917 -12.189 1.00 69.81 296 ALA A C 1
ATOM 2368 O O . ALA A 1 296 ? -15.815 15.421 -11.831 1.00 69.81 296 ALA A O 1
ATOM 2369 N N . LYS A 1 297 ? -13.634 15.649 -12.334 1.00 70.56 297 LYS A N 1
ATOM 2370 C CA . LYS A 1 297 ? -13.564 17.083 -11.997 1.00 70.56 297 LYS A CA 1
ATOM 2371 C C . LYS A 1 297 ? -14.524 17.936 -12.827 1.00 70.56 297 LYS A C 1
ATOM 2373 O O . LYS A 1 297 ? -15.171 18.832 -12.289 1.00 70.56 297 LYS A O 1
ATOM 2378 N N . LYS A 1 298 ? -14.661 17.653 -14.130 1.00 73.12 298 LYS A N 1
ATOM 2379 C CA . LYS A 1 298 ? -15.621 18.361 -14.997 1.00 73.12 298 LYS A CA 1
ATOM 2380 C C . LYS A 1 298 ? -17.067 18.135 -14.542 1.00 73.12 298 LYS A C 1
ATOM 2382 O O . LYS A 1 298 ? -17.843 19.085 -14.537 1.00 73.12 298 LYS A O 1
ATOM 2387 N N . LYS A 1 299 ? -17.414 16.908 -14.140 1.00 70.06 299 LYS A N 1
ATOM 2388 C CA . LYS A 1 299 ? -18.748 16.567 -13.626 1.00 70.06 299 LYS A CA 1
ATOM 2389 C C . LYS A 1 299 ? -19.033 17.252 -12.284 1.00 70.06 299 LYS A C 1
ATOM 2391 O O . LYS A 1 299 ? -20.100 17.832 -12.138 1.00 70.06 299 LYS A O 1
ATOM 2396 N N . ALA A 1 300 ? -18.073 17.256 -11.357 1.00 67.62 300 ALA A N 1
ATOM 2397 C CA . ALA A 1 300 ? -18.204 17.939 -10.067 1.00 67.62 300 ALA A CA 1
ATOM 2398 C C . ALA A 1 300 ? -18.407 19.455 -10.235 1.00 67.62 300 ALA A C 1
ATOM 2400 O O . ALA A 1 300 ? -19.311 20.033 -9.641 1.00 67.62 300 ALA A O 1
ATOM 2401 N N . ARG A 1 301 ? -17.631 20.094 -11.125 1.00 72.56 301 ARG A N 1
ATOM 2402 C CA . ARG A 1 301 ? -17.777 21.528 -11.425 1.00 72.56 301 ARG A CA 1
ATOM 2403 C C . ARG A 1 301 ? -19.124 21.871 -12.070 1.00 72.56 301 ARG A C 1
ATOM 2405 O O . ARG A 1 301 ? -19.633 22.954 -11.831 1.00 72.56 301 ARG A O 1
ATOM 2412 N N . ALA A 1 302 ? -19.681 20.969 -12.878 1.00 70.06 302 ALA A N 1
ATOM 2413 C CA . ALA A 1 302 ? -20.995 21.146 -13.495 1.00 70.06 302 ALA A CA 1
ATOM 2414 C C . ALA A 1 302 ? -22.167 20.906 -12.526 1.00 70.06 302 ALA A C 1
ATOM 2416 O O . ALA A 1 302 ? -23.264 21.361 -12.807 1.00 70.06 302 ALA A O 1
ATOM 2417 N N . ALA A 1 303 ? -21.956 20.185 -11.421 1.00 66.88 303 ALA A N 1
ATOM 2418 C CA . ALA A 1 303 ? -22.971 19.962 -10.389 1.00 66.88 303 ALA A CA 1
ATOM 2419 C C . ALA A 1 303 ? -22.997 21.067 -9.313 1.00 66.88 303 ALA A C 1
ATOM 2421 O O . ALA A 1 303 ? -23.951 21.150 -8.548 1.00 66.88 303 ALA A O 1
ATOM 2422 N N . ALA A 1 304 ? -21.941 21.884 -9.238 1.00 65.50 304 ALA A N 1
ATOM 2423 C CA . ALA A 1 304 ? -21.779 22.964 -8.263 1.00 65.50 304 ALA A CA 1
ATOM 2424 C C . ALA A 1 304 ? -22.132 24.364 -8.810 1.00 65.50 304 ALA A C 1
ATOM 2426 O O . ALA A 1 304 ? -21.970 25.349 -8.091 1.00 65.50 304 ALA A O 1
ATOM 2427 N N . GLY A 1 305 ? -22.551 24.462 -10.075 1.00 50.00 305 GLY A N 1
ATOM 2428 C CA . GLY A 1 305 ? -23.019 25.693 -10.720 1.00 50.00 305 GLY A CA 1
ATOM 2429 C C . GLY A 1 305 ? -24.431 25.517 -11.241 1.00 50.00 305 GLY A C 1
ATOM 2430 O O . GLY A 1 305 ? -25.148 26.537 -11.279 1.00 50.00 305 GLY A O 1
#

Foldseek 3Di:
DVCVVDVPDLAAAEAEADQVVLVVVVPDPDPDDQKDDPDPRYIYGYPDHPVVVVVVVVQVVVCVPDDNPDFDFCPVVLVVLLVLVCVLLVADCCACDDDLFDHNLVVLAAAEAEQDDVVVVVVVCVPHPSVVVVVVCVVQQWAQDQARRHIYGNDDDLLQSQLRSQLSLLCSLLPTDDNDDPDDPPDLLLVLLVLLLSLLSSLLSSCSSPVVPDQDDCPLEPPPDPPDVVVSPDDPVVSNVNSNSHSNNLNVLQNVCVVVVVADSNNSSSSSNDNSVDPCRSVVVSVVSSVSSVVVVVVVVVVVD

Secondary structure (DSSP, 8-state):
-HHHH-BTB-PPEEEE--HHHHHHHTTSSSS---EEEEETTEEEE-SS-HHHHHHHHHHHHHHHTS-TT-----HHHHHHHHHHHHHHHT--TT--S-SSS-TTGGGGPPEEEES--HHHHHHHTTTS-HHHHHHHHHHHSEEEEGGGTEEEESS--HHHHHHHHHHHHHHHHTT---S--------HHHHHHHHHHHHHHHHHHHHHH-TTPPPPPGGG-TTS----TTGGGS-HHHHHHHHHHHHHHHHHHHHHHHHTTSS-HHHHHHHHT--TTSTTHHHHHHHHHHHHHHHHHHHHHHH--